Protein AF-A0A938RH36-F1 (afdb_monomer_lite)

Foldseek 3Di:
DPPPDPPADDDCAAAQEASDPPDWDKDKFFADQVAGDFWFNFFWFADPRHTGFAALPDFLQRRQFGWHDDPPDPDPDDAPRIRDTDDHPRDITMGIRFHKGKRFELEDKAAAQAFKKAFRDADDPSRGHSHIYRFWDKDKDWFDKDDDFDKGKDKDFPHRVQADFFWKKWFFAAFDQFTKIWIAHPVGDTWDIDTAQDWDDTGGMIMHIHHPDTDHGGIITIMGMDIRIHTNPQKGWRRIAGPSSMTMIGHND

Radius of gyration: 22.99 Å; chains: 1; bounding box: 72×32×59 Å

Sequence (253 aa):
MANQVITNSMPIGKAGDITRSGNVVVESFMQSSTLPLLKYGLPFAIDTGVITGIVDTHTGANVAGFLVRPYPQLAATNQDVDAATPPVYPAILNGLKSGYIAVSLQHGTSAKGGKVYVRTAATSSTRYQGGIEAAAAATVANGTITGTGTGTIACTINDAALVVPGEYRITLASTSQTSVVSVVDPLGNRLKDGVVGTEYVGLGITFTITAAGTMTAADYFKPVVTLTTSVIPGAYFTGVTAATGIVEVAYNV

pLDDT: mean 86.28, std 10.34, range [47.03, 96.5]

Structure (mmCIF, N/CA/C/O backbone):
data_AF-A0A938RH36-F1
#
_entry.id   AF-A0A938RH36-F1
#
loop_
_atom_site.group_PDB
_atom_site.id
_atom_site.type_symbol
_atom_site.label_atom_id
_atom_site.label_alt_id
_atom_site.label_comp_id
_atom_site.label_asym_id
_atom_site.label_entity_id
_atom_site.label_seq_id
_atom_site.pdbx_PDB_ins_code
_atom_site.Cartn_x
_atom_site.Cartn_y
_atom_site.Cartn_z
_atom_site.occupancy
_atom_site.B_iso_or_equiv
_atom_site.auth_seq_id
_atom_site.auth_comp_id
_atom_site.auth_asym_id
_atom_site.auth_atom_id
_atom_site.pdbx_PDB_model_num
ATOM 1 N N . MET A 1 1 ? 44.024 11.415 15.910 1.00 47.03 1 MET A N 1
ATOM 2 C CA . MET A 1 1 ? 43.383 11.591 14.589 1.00 47.03 1 MET A CA 1
ATOM 3 C C . MET A 1 1 ? 42.107 10.774 14.611 1.00 47.03 1 MET A C 1
ATOM 5 O O . MET A 1 1 ? 42.195 9.587 14.898 1.00 47.03 1 MET A O 1
ATOM 9 N N . ALA A 1 2 ? 40.938 11.395 14.443 1.00 52.03 2 ALA A N 1
ATOM 10 C CA . ALA A 1 2 ? 39.694 10.637 14.347 1.00 52.03 2 ALA A CA 1
ATOM 11 C C . ALA A 1 2 ? 39.782 9.762 13.092 1.00 52.03 2 ALA A C 1
ATOM 13 O O . ALA A 1 2 ? 39.967 10.282 11.994 1.00 52.03 2 ALA A O 1
ATOM 14 N N . ASN A 1 3 ? 39.742 8.443 13.270 1.00 56.66 3 ASN A N 1
ATOM 15 C CA . ASN A 1 3 ? 39.696 7.506 12.159 1.00 56.66 3 ASN A CA 1
ATOM 16 C C . ASN A 1 3 ? 38.387 7.765 11.405 1.00 56.66 3 ASN A C 1
ATOM 18 O O . ASN A 1 3 ? 37.312 7.489 11.940 1.00 56.66 3 ASN A O 1
ATOM 22 N N . GLN A 1 4 ? 38.459 8.360 10.214 1.00 63.09 4 GLN A N 1
ATOM 23 C CA . GLN A 1 4 ? 37.287 8.555 9.369 1.00 63.09 4 GLN A CA 1
ATOM 24 C C . GLN A 1 4 ? 36.904 7.186 8.800 1.00 63.09 4 GLN A C 1
ATOM 26 O O . GLN A 1 4 ? 37.337 6.791 7.722 1.00 63.09 4 GLN A O 1
ATOM 31 N N . VAL A 1 5 ? 36.133 6.423 9.572 1.00 66.69 5 VAL A N 1
ATOM 32 C CA . VAL A 1 5 ? 35.495 5.203 9.085 1.00 66.69 5 VAL A CA 1
ATOM 33 C C . VAL A 1 5 ? 34.516 5.639 8.002 1.00 66.69 5 VAL A C 1
ATOM 35 O O . VAL A 1 5 ? 33.602 6.418 8.269 1.00 66.69 5 VAL A O 1
ATOM 38 N N . ILE A 1 6 ? 34.722 5.175 6.770 1.00 64.19 6 ILE A N 1
ATOM 39 C CA . ILE A 1 6 ? 33.752 5.357 5.690 1.00 64.19 6 ILE A CA 1
ATOM 40 C C . ILE A 1 6 ? 32.540 4.495 6.052 1.00 64.19 6 ILE A C 1
ATOM 42 O O . ILE A 1 6 ? 32.505 3.298 5.787 1.00 64.19 6 ILE A O 1
ATOM 46 N N . THR A 1 7 ? 31.564 5.096 6.726 1.00 61.03 7 THR A N 1
ATOM 47 C CA . THR A 1 7 ? 30.319 4.437 7.146 1.00 61.03 7 THR A CA 1
ATOM 48 C C . THR A 1 7 ? 29.286 4.356 6.022 1.00 61.03 7 THR A C 1
ATOM 50 O O . THR A 1 7 ? 28.281 3.665 6.165 1.00 61.03 7 THR A O 1
ATOM 53 N N . ASN A 1 8 ? 29.524 5.037 4.897 1.00 60.09 8 ASN A N 1
ATOM 54 C CA . ASN A 1 8 ? 28.564 5.152 3.806 1.00 60.09 8 ASN A CA 1
ATOM 55 C C . ASN A 1 8 ? 28.981 4.262 2.633 1.00 60.09 8 ASN A C 1
ATOM 57 O O . ASN A 1 8 ? 30.030 4.463 2.023 1.00 60.09 8 ASN A O 1
ATOM 61 N N . SER A 1 9 ? 28.137 3.282 2.316 1.00 61.28 9 SER A N 1
ATOM 62 C CA . SER A 1 9 ? 28.281 2.467 1.106 1.00 61.28 9 SER A CA 1
ATOM 63 C C . SER A 1 9 ? 28.034 3.314 -0.145 1.00 61.28 9 SER A C 1
ATOM 65 O O . SER A 1 9 ? 27.280 4.290 -0.099 1.00 61.28 9 SER A O 1
ATOM 67 N N . MET A 1 10 ? 28.654 2.943 -1.269 1.00 68.75 10 MET A N 1
ATOM 68 C CA . MET A 1 10 ? 28.398 3.608 -2.549 1.00 68.75 10 MET A CA 1
ATOM 69 C C . MET A 1 10 ? 26.904 3.527 -2.916 1.00 68.75 10 MET A C 1
ATOM 71 O O . MET A 1 10 ? 26.291 2.478 -2.701 1.00 68.75 10 M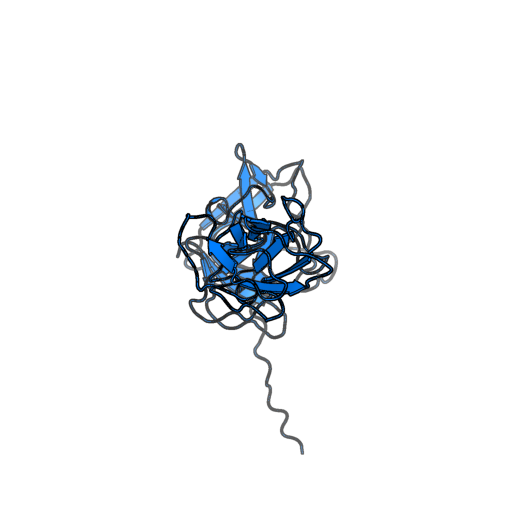ET A O 1
ATOM 75 N N . PRO A 1 11 ? 26.309 4.602 -3.471 1.00 66.00 11 PRO A N 1
ATOM 76 C CA . PRO A 1 11 ? 24.917 4.580 -3.901 1.00 66.00 11 PRO A CA 1
ATOM 77 C C . PRO A 1 11 ? 24.687 3.510 -4.968 1.00 66.00 11 PRO A C 1
ATOM 79 O O . PRO A 1 11 ? 25.479 3.369 -5.896 1.00 66.00 11 PRO A O 1
ATOM 82 N N . ILE A 1 12 ? 23.569 2.796 -4.857 1.00 74.75 12 ILE A N 1
ATOM 83 C CA . ILE A 1 12 ? 23.180 1.728 -5.790 1.00 74.75 12 ILE A CA 1
ATOM 84 C C . ILE A 1 12 ? 22.787 2.244 -7.188 1.00 74.75 12 ILE A C 1
ATOM 86 O O . ILE A 1 12 ? 22.656 1.463 -8.123 1.00 74.75 12 ILE A O 1
ATOM 90 N N . GLY A 1 13 ? 22.610 3.558 -7.329 1.00 81.12 13 GLY A N 1
ATOM 91 C CA . GLY A 1 13 ? 22.198 4.226 -8.559 1.00 81.12 13 GLY A CA 1
ATOM 92 C C . GLY A 1 13 ? 21.201 5.344 -8.274 1.00 81.12 13 GLY A C 1
ATOM 93 O O . GLY A 1 13 ? 21.100 5.828 -7.140 1.00 81.12 13 GLY A O 1
ATOM 94 N N . LYS A 1 14 ? 20.466 5.746 -9.308 1.00 85.94 14 LYS A N 1
ATOM 95 C CA . LYS A 1 14 ? 19.323 6.665 -9.232 1.00 85.94 14 LYS A CA 1
ATOM 96 C C . LYS A 1 14 ? 18.021 5.892 -9.415 1.00 85.94 14 LYS A C 1
ATOM 98 O O . LYS A 1 14 ? 18.020 4.791 -9.966 1.00 85.94 14 LYS A O 1
ATOM 103 N N . ALA A 1 15 ? 16.894 6.469 -9.000 1.00 88.50 15 ALA A N 1
ATOM 104 C CA . ALA A 1 15 ? 15.608 5.836 -9.270 1.00 88.50 15 ALA A CA 1
ATOM 105 C C . ALA A 1 15 ? 15.395 5.629 -10.784 1.00 88.50 15 ALA A C 1
ATOM 107 O O . ALA A 1 15 ? 15.622 6.540 -11.598 1.00 88.50 15 ALA A O 1
ATOM 108 N N . GLY A 1 16 ? 14.962 4.417 -11.137 1.00 88.25 16 GLY A N 1
ATOM 109 C CA . GLY A 1 16 ? 14.729 3.956 -12.505 1.00 88.25 16 GLY A CA 1
ATOM 110 C C . GLY A 1 16 ? 15.904 3.237 -13.166 1.00 88.25 16 GLY A C 1
ATOM 111 O O . GLY A 1 16 ? 15.737 2.767 -14.291 1.00 88.25 16 GLY A O 1
ATOM 112 N N . ASP A 1 17 ? 17.062 3.144 -12.509 1.00 89.31 17 ASP A N 1
ATOM 113 C CA . ASP A 1 17 ? 18.222 2.439 -13.057 1.00 89.31 17 ASP A CA 1
ATOM 114 C C . ASP A 1 17 ? 18.062 0.919 -12.903 1.00 89.31 17 ASP A C 1
ATOM 116 O O . ASP A 1 17 ? 17.686 0.418 -11.839 1.00 89.31 17 ASP A O 1
ATOM 120 N N . ILE A 1 18 ? 18.381 0.173 -13.963 1.00 91.12 18 ILE A N 1
ATOM 121 C CA . ILE A 1 18 ? 18.471 -1.291 -13.911 1.00 91.12 18 ILE A CA 1
ATOM 122 C C . ILE A 1 18 ? 19.790 -1.653 -13.233 1.00 91.12 18 ILE A C 1
ATOM 124 O O . ILE A 1 18 ? 20.864 -1.328 -13.738 1.00 91.12 18 ILE A O 1
ATOM 128 N N . THR A 1 19 ? 19.721 -2.352 -12.105 1.00 89.19 19 THR A N 1
ATOM 129 C CA . THR A 1 19 ? 20.904 -2.664 -11.288 1.00 89.19 19 THR A CA 1
ATOM 130 C C . THR A 1 19 ? 21.576 -3.977 -11.691 1.00 89.19 19 THR A C 1
ATOM 132 O O . THR A 1 19 ? 22.764 -4.170 -11.432 1.00 89.19 19 THR A O 1
ATOM 135 N N . ARG A 1 20 ? 20.845 -4.889 -12.354 1.00 88.25 20 ARG A N 1
ATOM 136 C CA . ARG A 1 20 ? 21.364 -6.175 -12.856 1.00 88.25 20 ARG A CA 1
ATOM 137 C C . ARG A 1 20 ? 20.850 -6.450 -14.267 1.00 88.25 20 ARG A C 1
ATOM 139 O O . ARG A 1 20 ? 19.737 -6.928 -14.451 1.00 88.25 20 ARG A O 1
ATOM 146 N N . SER A 1 21 ? 21.681 -6.170 -15.266 1.00 80.81 21 SER A N 1
ATOM 147 C CA . SER A 1 21 ? 21.320 -6.264 -16.689 1.00 80.81 21 SER A CA 1
ATOM 148 C C . SER A 1 21 ? 21.198 -7.691 -17.234 1.00 80.81 21 SER A C 1
ATOM 150 O O . SER A 1 21 ? 20.629 -7.880 -18.302 1.00 80.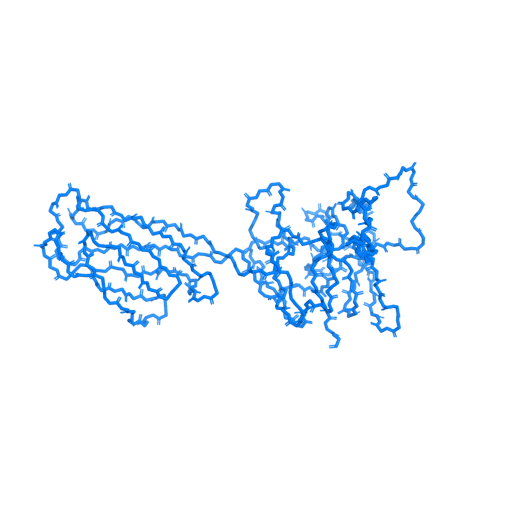81 21 SER A O 1
ATOM 152 N N . GLY A 1 22 ? 21.720 -8.698 -16.525 1.00 79.12 22 GLY A N 1
ATOM 153 C CA . GLY A 1 22 ? 21.761 -10.083 -17.012 1.00 79.12 22 GLY A CA 1
ATOM 154 C C . GLY A 1 22 ? 20.420 -10.826 -17.004 1.00 79.12 22 GLY A C 1
ATOM 155 O O . GLY A 1 22 ? 20.312 -11.854 -17.661 1.00 79.12 22 GLY A O 1
ATOM 156 N N . ASN A 1 23 ? 19.414 -10.337 -16.273 1.00 80.00 23 ASN A N 1
ATOM 157 C CA . ASN A 1 23 ? 18.093 -10.965 -16.196 1.00 80.00 23 ASN A CA 1
ATOM 158 C C . ASN A 1 23 ? 17.015 -9.879 -16.104 1.00 80.00 23 ASN A C 1
ATOM 160 O O . ASN A 1 23 ? 16.543 -9.544 -15.016 1.00 80.00 23 ASN A O 1
ATOM 164 N N . VAL A 1 24 ? 16.720 -9.249 -17.243 1.00 91.62 24 VAL A N 1
ATOM 165 C CA . VAL A 1 24 ? 15.781 -8.131 -17.319 1.00 91.62 24 VAL A CA 1
ATOM 166 C C . VAL A 1 24 ? 14.891 -8.243 -18.551 1.00 91.62 24 VAL A C 1
ATOM 168 O O . VAL A 1 24 ? 15.364 -8.530 -19.650 1.00 91.62 24 VAL A O 1
ATOM 171 N N . VAL A 1 25 ? 13.601 -7.983 -18.365 1.00 93.94 25 VAL A N 1
ATOM 172 C CA . VAL A 1 25 ? 12.622 -7.843 -19.446 1.00 93.94 25 VAL A CA 1
ATOM 173 C C . VAL A 1 25 ? 12.091 -6.419 -19.401 1.00 93.94 25 VAL A C 1
ATOM 175 O O . VAL A 1 25 ? 11.475 -6.013 -18.412 1.00 93.94 25 VAL A O 1
ATOM 178 N N . VAL A 1 26 ? 12.351 -5.659 -20.463 1.00 92.94 26 VAL A N 1
ATOM 179 C CA . VAL A 1 26 ? 11.894 -4.275 -20.624 1.00 92.94 26 VAL A CA 1
ATOM 180 C C . VAL A 1 26 ? 11.083 -4.175 -21.903 1.00 92.94 26 VAL A C 1
ATOM 182 O O . VAL A 1 26 ? 11.519 -4.636 -22.955 1.00 92.94 26 VAL A O 1
ATOM 185 N N . GLU A 1 27 ? 9.923 -3.543 -21.805 1.00 92.88 27 GLU A N 1
ATOM 186 C CA . GLU A 1 27 ? 9.013 -3.315 -22.922 1.00 92.88 27 GLU A CA 1
ATOM 187 C C . GLU A 1 27 ? 8.738 -1.817 -23.070 1.00 92.88 27 GLU A C 1
ATOM 189 O O . GLU A 1 27 ? 8.787 -1.060 -22.097 1.00 92.88 27 GLU A O 1
ATOM 194 N N . SER A 1 28 ? 8.463 -1.376 -24.294 1.00 91.69 28 SER A N 1
ATOM 195 C CA . SER A 1 28 ? 8.126 0.018 -24.579 1.00 91.69 28 SER A CA 1
ATOM 196 C C . SER A 1 28 ? 6.613 0.197 -24.625 1.00 91.69 28 SER A C 1
ATOM 198 O O . SER A 1 28 ? 5.911 -0.561 -25.292 1.00 91.69 28 SER A O 1
ATOM 200 N N . PHE A 1 29 ? 6.117 1.236 -23.961 1.00 91.31 29 PHE A N 1
ATOM 201 C CA . PHE A 1 29 ? 4.696 1.549 -23.887 1.00 91.31 29 PHE A CA 1
ATOM 202 C C . PHE A 1 29 ? 4.432 3.023 -24.162 1.00 91.31 29 PHE A C 1
ATOM 204 O O . PHE A 1 29 ? 5.251 3.891 -23.854 1.00 91.31 29 PHE A O 1
ATOM 211 N N . MET A 1 30 ? 3.245 3.312 -24.687 1.00 92.19 30 MET A N 1
ATOM 212 C CA . MET A 1 30 ? 2.748 4.678 -24.784 1.00 92.19 30 MET A CA 1
ATOM 213 C C . MET A 1 30 ? 2.233 5.147 -23.421 1.00 92.19 30 MET A C 1
ATOM 215 O O . MET A 1 30 ? 1.510 4.417 -22.739 1.00 92.19 30 MET A O 1
ATOM 219 N N . GLN A 1 31 ? 2.608 6.360 -23.017 1.00 91.12 31 GLN A N 1
ATOM 220 C CA . GLN A 1 31 ? 2.135 6.966 -21.773 1.00 91.12 31 GLN A CA 1
ATOM 221 C C . GLN A 1 31 ? 0.690 7.470 -21.905 1.00 91.12 31 GLN A C 1
ATOM 223 O O . GLN A 1 31 ? 0.299 7.978 -22.954 1.00 91.12 31 GLN A O 1
ATOM 228 N N . SER A 1 32 ? -0.091 7.382 -20.827 1.00 89.69 32 SER A N 1
ATOM 229 C CA . SER A 1 32 ? -1.407 8.019 -20.732 1.00 89.69 32 SER A CA 1
ATOM 230 C C . SER A 1 32 ? -1.316 9.549 -20.726 1.00 89.69 32 SER A C 1
ATOM 232 O O . SER A 1 32 ? -0.478 10.133 -20.037 1.00 89.69 32 SER A O 1
ATOM 234 N N . SER A 1 33 ? -2.230 10.205 -21.446 1.00 88.25 33 SER A N 1
ATOM 235 C CA . SER A 1 33 ? -2.402 11.663 -21.427 1.00 88.25 33 SER A CA 1
ATOM 236 C C . SER A 1 33 ? -3.098 12.179 -20.164 1.00 88.25 33 SER A C 1
ATOM 238 O O . SER A 1 33 ? -3.023 13.369 -19.874 1.00 88.25 33 SER A O 1
ATOM 240 N N . THR A 1 34 ? -3.796 11.308 -19.431 1.00 88.94 34 THR A N 1
ATOM 241 C CA . THR A 1 34 ? -4.627 11.689 -18.275 1.00 88.94 34 THR A CA 1
ATOM 242 C C . THR A 1 34 ? -3.919 11.434 -16.951 1.00 88.94 34 THR A C 1
ATOM 244 O O . THR A 1 34 ? -4.054 12.220 -16.019 1.00 88.94 34 THR A O 1
ATOM 247 N N . LEU A 1 35 ? -3.144 10.349 -16.870 1.00 89.69 35 LEU A N 1
ATOM 248 C CA . LEU A 1 35 ? -2.427 9.936 -15.661 1.00 89.69 35 LEU A CA 1
ATOM 249 C C . LEU A 1 35 ? -0.938 9.704 -15.969 1.00 89.69 35 LEU A C 1
ATOM 251 O O . LEU A 1 35 ? -0.475 8.558 -15.932 1.00 89.69 35 LEU A O 1
ATOM 255 N N . PRO A 1 36 ? -0.180 10.762 -16.320 1.00 88.62 36 PRO A N 1
ATOM 256 C CA . PRO A 1 36 ? 1.226 10.627 -16.670 1.00 88.62 36 PRO A CA 1
ATOM 257 C C . PRO A 1 36 ? 2.082 10.282 -15.445 1.00 88.62 36 PRO A C 1
ATOM 259 O O . PRO A 1 36 ? 1.921 10.829 -14.355 1.00 88.62 36 PRO A O 1
ATOM 262 N N . LEU A 1 37 ? 3.052 9.396 -15.647 1.00 87.94 37 LEU A N 1
ATOM 263 C CA . LEU A 1 37 ? 4.118 9.115 -14.684 1.00 87.94 37 LEU A CA 1
ATOM 264 C C . LEU A 1 37 ? 5.108 10.284 -14.628 1.00 87.94 37 LEU A C 1
ATOM 266 O O . LEU A 1 37 ? 5.749 10.613 -15.624 1.00 87.94 37 LEU A O 1
ATOM 270 N N . LEU A 1 38 ? 5.257 10.880 -13.446 1.00 86.44 38 LEU A N 1
ATOM 271 C CA . LEU A 1 38 ? 6.063 12.092 -13.254 1.00 86.44 38 LEU A CA 1
ATOM 272 C C . LEU A 1 38 ? 7.503 11.818 -12.799 1.00 86.44 38 LEU A C 1
ATOM 274 O O . LEU A 1 38 ? 8.306 12.746 -12.748 1.00 86.44 38 LEU A O 1
ATOM 278 N N . LYS A 1 39 ? 7.853 10.572 -12.456 1.00 87.50 39 LYS A N 1
ATOM 279 C CA . LYS A 1 39 ? 9.193 10.186 -11.982 1.00 87.50 39 LYS A CA 1
ATOM 280 C C . LYS A 1 39 ? 9.575 8.794 -12.480 1.00 87.50 39 LYS A C 1
ATOM 282 O O . LYS A 1 39 ? 8.713 7.928 -12.611 1.00 87.50 39 LYS A O 1
ATOM 287 N N . TYR A 1 40 ? 10.869 8.581 -12.708 1.00 89.62 40 TYR A N 1
ATOM 288 C CA . TYR A 1 40 ? 11.437 7.253 -12.963 1.00 89.62 40 TYR A CA 1
ATOM 289 C C . TYR A 1 40 ? 11.485 6.397 -11.690 1.00 89.62 40 TYR A C 1
ATOM 291 O O . TYR A 1 40 ? 11.483 6.925 -10.579 1.00 89.62 40 TYR A O 1
ATOM 299 N N . GLY A 1 41 ? 11.513 5.073 -11.851 1.00 90.00 41 GLY A N 1
ATOM 300 C CA . GLY A 1 41 ? 11.490 4.115 -10.741 1.00 90.00 41 GLY A CA 1
ATOM 301 C C . GLY A 1 41 ? 10.119 3.948 -10.082 1.00 90.00 41 GLY A C 1
ATOM 302 O O . GLY A 1 41 ? 10.013 3.218 -9.100 1.00 90.00 41 GLY A O 1
ATOM 303 N N . LEU A 1 42 ? 9.071 4.597 -10.605 1.00 92.38 42 LEU A N 1
ATOM 304 C CA . LEU A 1 42 ? 7.706 4.405 -10.120 1.00 92.38 42 LEU A CA 1
ATOM 305 C C . LEU A 1 42 ? 7.046 3.174 -10.742 1.00 92.38 42 LEU A C 1
ATOM 307 O O . LEU A 1 42 ? 7.243 2.917 -11.934 1.00 92.38 42 LEU A O 1
ATOM 311 N N . PRO A 1 43 ? 6.238 2.433 -9.966 1.00 94.62 43 PRO A N 1
ATOM 312 C CA . PRO A 1 43 ? 5.352 1.425 -10.505 1.00 94.62 43 PRO A CA 1
ATOM 313 C C . PRO A 1 43 ? 4.302 2.074 -11.411 1.00 94.62 43 PRO A C 1
ATOM 315 O O . PRO A 1 43 ? 3.829 3.185 -11.154 1.00 94.62 43 PRO A O 1
ATOM 318 N N . PHE A 1 44 ? 3.916 1.354 -12.455 1.00 94.75 44 PHE A N 1
ATOM 319 C CA . PHE A 1 44 ? 2.843 1.747 -13.361 1.00 94.75 44 PHE A CA 1
ATOM 320 C C . PHE A 1 44 ? 1.788 0.648 -13.458 1.00 94.75 44 PHE A C 1
ATOM 322 O O . PHE A 1 44 ? 2.088 -0.536 -13.276 1.00 94.75 44 PHE A O 1
ATOM 329 N N . ALA A 1 45 ? 0.561 1.043 -13.773 1.00 94.88 45 ALA A N 1
ATOM 330 C CA . ALA A 1 45 ? -0.489 0.139 -14.223 1.00 94.88 45 ALA A CA 1
ATOM 331 C C . ALA A 1 45 ? -0.597 0.192 -15.754 1.00 94.88 45 ALA A C 1
ATOM 333 O O . ALA A 1 45 ? -0.031 1.081 -16.398 1.00 94.88 45 ALA A O 1
ATOM 334 N N . ILE A 1 46 ? -1.273 -0.793 -16.344 1.00 93.56 46 ILE A N 1
ATOM 335 C CA . ILE A 1 46 ? -1.630 -0.775 -17.765 1.00 93.56 46 ILE A CA 1
ATOM 336 C C . ILE A 1 46 ? -3.145 -0.700 -17.853 1.00 93.56 46 ILE A C 1
ATOM 338 O O . ILE A 1 46 ? -3.827 -1.660 -17.500 1.00 93.56 46 ILE A O 1
ATOM 342 N N . ASP A 1 47 ? -3.642 0.405 -18.395 1.00 90.44 47 ASP A N 1
ATOM 343 C CA . ASP A 1 47 ? -5.062 0.615 -18.654 1.00 90.44 47 ASP A CA 1
ATOM 344 C C . ASP A 1 47 ? -5.262 0.801 -20.154 1.00 90.44 47 ASP A C 1
ATOM 346 O O . ASP A 1 47 ? -4.643 1.662 -20.773 1.00 90.44 47 ASP A O 1
ATOM 350 N N . THR A 1 48 ? -6.123 -0.011 -20.770 1.00 89.00 48 THR A N 1
ATOM 351 C CA . THR A 1 48 ? -6.438 0.081 -22.214 1.00 89.00 48 THR A CA 1
ATOM 352 C C . THR A 1 48 ? -5.186 0.097 -23.119 1.00 89.00 48 THR A C 1
ATOM 354 O O . THR A 1 48 ? -5.160 0.739 -24.164 1.00 89.00 48 THR A O 1
ATOM 357 N N . GLY A 1 49 ? -4.118 -0.601 -22.714 1.00 86.81 49 GLY A N 1
ATOM 358 C CA . GLY A 1 49 ? -2.871 -0.714 -23.482 1.00 86.81 49 GLY A CA 1
ATOM 359 C C . GLY A 1 49 ? -1.889 0.456 -23.342 1.00 86.81 49 GLY A C 1
ATOM 360 O O . GLY A 1 49 ? -0.838 0.424 -23.982 1.00 86.81 49 GLY A O 1
ATOM 361 N N . VAL A 1 50 ? -2.176 1.454 -22.500 1.00 91.81 50 VAL A N 1
ATOM 362 C CA . VAL A 1 50 ? -1.235 2.535 -22.156 1.00 91.81 50 VAL A CA 1
ATOM 363 C C . VAL A 1 50 ? -0.768 2.415 -20.711 1.00 91.81 50 VAL A C 1
ATOM 365 O O . VAL A 1 50 ? -1.491 1.901 -19.858 1.00 91.81 50 VAL A O 1
ATOM 368 N N . ILE A 1 51 ? 0.439 2.906 -20.420 1.00 93.56 51 ILE A N 1
ATOM 369 C CA . ILE A 1 51 ? 0.926 2.961 -19.037 1.00 93.56 51 ILE A CA 1
ATOM 370 C C . ILE A 1 51 ? 0.345 4.169 -18.306 1.00 93.56 51 ILE A C 1
ATOM 372 O O . ILE A 1 51 ? 0.334 5.294 -18.821 1.00 93.56 51 ILE A O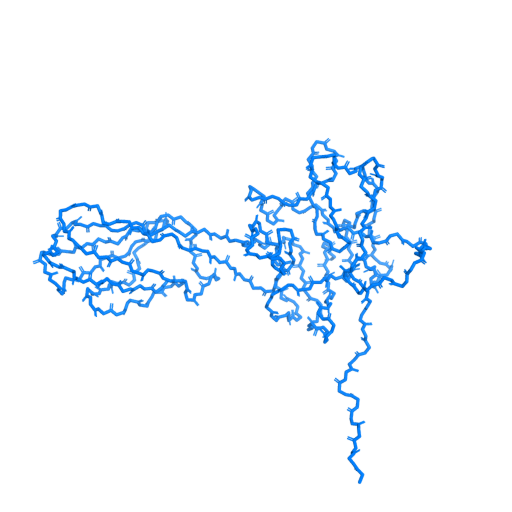 1
ATOM 376 N N . THR A 1 52 ? -0.107 3.928 -17.084 1.00 94.12 52 THR A N 1
ATOM 377 C CA . THR A 1 52 ? -0.750 4.907 -16.208 1.00 94.12 52 THR A CA 1
ATOM 378 C C . THR A 1 52 ? -0.060 4.955 -14.851 1.00 94.12 52 THR A C 1
ATOM 380 O O . THR A 1 52 ? 0.525 3.975 -14.374 1.00 94.12 52 THR A O 1
ATOM 383 N N . GLY A 1 53 ? -0.119 6.124 -14.212 1.00 92.12 53 GLY A N 1
ATOM 384 C CA . GLY A 1 53 ? 0.170 6.240 -12.787 1.00 92.12 53 GLY A CA 1
ATOM 385 C C . GLY A 1 53 ? -0.808 5.415 -11.945 1.00 92.12 53 GLY A C 1
ATOM 386 O O . GLY A 1 53 ? -1.954 5.191 -12.329 1.00 92.12 53 GLY A O 1
ATOM 387 N N . ILE A 1 54 ? -0.352 4.963 -10.779 1.00 93.38 54 ILE A N 1
ATOM 388 C CA . ILE A 1 54 ? -1.201 4.239 -9.830 1.00 93.38 54 ILE A CA 1
ATOM 389 C C . ILE A 1 54 ? -2.234 5.194 -9.226 1.00 93.38 54 ILE A C 1
ATOM 391 O O . ILE A 1 54 ? -1.872 6.293 -8.809 1.00 93.38 54 ILE A O 1
ATOM 395 N N . VAL A 1 55 ? -3.496 4.758 -9.157 1.00 90.81 55 VAL A N 1
ATOM 396 C CA . VAL A 1 55 ? -4.598 5.501 -8.531 1.00 90.81 55 VAL A CA 1
ATOM 397 C C . VAL A 1 55 ? -5.114 4.803 -7.260 1.00 90.81 55 VAL A C 1
ATOM 399 O O . VAL A 1 55 ? -4.577 3.784 -6.835 1.00 90.81 55 VAL A O 1
ATOM 402 N N . ASP A 1 56 ? -6.128 5.369 -6.613 1.00 88.38 56 ASP A N 1
ATOM 403 C CA . ASP A 1 56 ? -6.708 4.924 -5.335 1.00 88.38 56 ASP A CA 1
ATOM 404 C C . ASP A 1 56 ? -7.538 3.648 -5.451 1.00 88.38 56 ASP A C 1
ATOM 406 O O . ASP A 1 56 ? -7.574 2.841 -4.524 1.00 88.38 56 ASP A O 1
ATOM 410 N N . THR A 1 57 ? -8.144 3.436 -6.612 1.00 88.44 57 THR A N 1
ATOM 411 C CA . THR A 1 57 ? -8.854 2.200 -6.956 1.00 88.44 57 THR A CA 1
ATOM 412 C C . THR A 1 57 ? -7.916 1.040 -7.290 1.00 88.44 57 THR A C 1
ATOM 414 O O . THR A 1 57 ? -8.354 -0.110 -7.335 1.00 88.44 57 THR A O 1
ATOM 417 N N . HIS A 1 58 ? -6.627 1.309 -7.512 1.00 91.69 58 HIS A N 1
ATOM 418 C CA . HIS A 1 58 ? -5.651 0.266 -7.793 1.00 91.69 58 HIS A CA 1
ATOM 419 C C . HIS A 1 58 ? -5.217 -0.456 -6.519 1.00 91.69 58 HIS A C 1
ATOM 421 O O . HIS A 1 58 ? -5.108 0.109 -5.435 1.00 91.69 58 HIS A O 1
ATOM 427 N N . THR A 1 59 ? -4.892 -1.729 -6.687 1.00 90.94 59 THR A N 1
ATOM 428 C CA . THR A 1 59 ? -4.209 -2.565 -5.702 1.00 90.94 59 THR A CA 1
ATOM 429 C C . THR A 1 59 ? -2.810 -2.901 -6.213 1.00 90.94 59 THR A C 1
ATOM 431 O O . THR A 1 59 ? -2.482 -2.660 -7.376 1.00 90.94 59 THR A O 1
ATOM 434 N N . GLY A 1 60 ? -1.963 -3.503 -5.381 1.00 89.50 60 GLY A N 1
ATOM 435 C CA . GLY A 1 60 ? -0.631 -3.923 -5.811 1.00 89.50 60 GLY A CA 1
ATOM 436 C C . GLY A 1 60 ? -0.657 -4.952 -6.945 1.00 89.50 60 GLY A C 1
ATOM 437 O O . GLY A 1 60 ? 0.296 -5.016 -7.711 1.00 89.50 60 GLY A O 1
ATOM 438 N N . ALA A 1 61 ? -1.757 -5.693 -7.125 1.00 93.12 61 ALA A N 1
ATOM 439 C CA . ALA A 1 61 ? -1.940 -6.601 -8.258 1.00 93.12 61 ALA A CA 1
ATOM 440 C C . ALA A 1 61 ? -2.119 -5.873 -9.604 1.00 93.12 61 ALA A C 1
ATOM 442 O O . ALA A 1 61 ? -1.902 -6.471 -10.654 1.00 93.12 61 ALA A O 1
ATOM 443 N N . ASN A 1 62 ? -2.495 -4.590 -9.587 1.00 94.88 62 ASN A N 1
ATOM 444 C CA . ASN A 1 62 ? -2.588 -3.762 -10.791 1.00 94.88 62 ASN A CA 1
ATOM 445 C C . ASN A 1 62 ? -1.219 -3.245 -11.255 1.00 94.88 62 ASN A C 1
ATOM 447 O O . ASN A 1 62 ? -1.113 -2.723 -12.364 1.00 94.88 62 ASN A O 1
ATOM 451 N N . VAL A 1 63 ? -0.172 -3.364 -10.427 1.00 95.50 63 VAL A N 1
ATOM 452 C CA . VAL A 1 63 ? 1.183 -2.973 -10.820 1.00 95.50 63 VAL A CA 1
ATOM 453 C C . VAL A 1 63 ? 1.656 -3.912 -11.921 1.00 95.50 63 VAL A C 1
ATOM 455 O O . VAL A 1 63 ? 1.848 -5.106 -11.712 1.00 95.50 63 VAL A O 1
ATOM 458 N N . ALA A 1 64 ? 1.847 -3.356 -13.110 1.00 94.31 64 ALA A N 1
ATOM 459 C CA . ALA A 1 64 ? 2.276 -4.096 -14.282 1.00 94.31 64 ALA A CA 1
ATOM 460 C C . ALA A 1 64 ? 3.804 -4.102 -14.434 1.00 94.31 64 ALA A C 1
ATOM 462 O O . ALA A 1 64 ? 4.342 -4.982 -15.110 1.00 94.31 64 ALA A O 1
ATOM 463 N N . GLY A 1 65 ? 4.504 -3.146 -13.831 1.00 94.69 65 GLY A N 1
ATOM 464 C CA . GLY A 1 65 ? 5.951 -3.008 -13.928 1.00 94.69 65 GLY A CA 1
ATOM 465 C C . GLY A 1 65 ? 6.452 -1.711 -13.311 1.00 94.69 65 GLY A C 1
ATOM 466 O O . GLY A 1 65 ? 5.684 -0.978 -12.688 1.00 94.69 65 GLY A O 1
ATOM 467 N N . PHE A 1 66 ? 7.737 -1.424 -13.512 1.00 94.75 66 PHE A N 1
ATOM 468 C CA . PHE A 1 66 ? 8.389 -0.203 -13.031 1.00 94.75 66 PHE A CA 1
ATOM 469 C C . PHE A 1 66 ? 8.948 0.628 -14.179 1.00 94.75 66 PHE A C 1
ATOM 471 O O . PHE A 1 66 ? 9.506 0.088 -15.133 1.00 94.75 66 PHE A O 1
ATOM 478 N N . LEU A 1 67 ? 8.825 1.949 -14.089 1.00 93.81 67 LEU A N 1
ATOM 479 C CA . LEU A 1 67 ? 9.316 2.852 -15.118 1.00 93.81 67 LEU A CA 1
ATOM 480 C C . LEU A 1 67 ? 10.848 2.922 -15.102 1.00 93.81 67 LEU A C 1
ATOM 482 O O . LEU A 1 67 ? 11.454 3.331 -14.109 1.00 93.81 67 LEU A O 1
ATOM 486 N N . VAL A 1 68 ? 11.462 2.579 -16.230 1.00 91.62 68 VAL A N 1
ATOM 487 C CA . VAL A 1 68 ? 12.914 2.543 -16.413 1.00 91.62 68 VAL A CA 1
ATOM 488 C C . VAL A 1 68 ? 13.408 3.864 -16.974 1.00 91.62 68 VAL A C 1
ATOM 490 O O . VAL A 1 68 ? 12.793 4.466 -17.859 1.00 91.62 68 VAL A O 1
ATOM 493 N N . ARG A 1 69 ? 14.563 4.303 -16.483 1.00 87.56 69 ARG A N 1
ATOM 494 C CA . ARG A 1 69 ? 15.289 5.425 -17.062 1.00 87.56 69 ARG A CA 1
ATOM 495 C C . ARG A 1 69 ? 15.976 4.988 -18.365 1.00 87.56 69 ARG A C 1
ATOM 497 O O . ARG A 1 69 ? 16.727 4.014 -18.350 1.00 87.56 69 ARG A O 1
ATOM 504 N N . PRO A 1 70 ? 15.758 5.681 -19.495 1.00 78.12 70 PRO A N 1
ATOM 505 C CA . PRO A 1 70 ? 16.431 5.336 -20.741 1.00 78.12 70 PRO A CA 1
ATOM 506 C C . PRO A 1 70 ? 17.943 5.570 -20.628 1.00 78.12 70 PRO A C 1
ATOM 508 O O . PRO A 1 70 ? 18.385 6.577 -20.076 1.00 78.12 70 PRO A O 1
ATOM 511 N N . TYR A 1 71 ? 18.733 4.655 -21.190 1.00 66.50 71 TYR A N 1
ATOM 512 C CA . TYR A 1 71 ? 20.174 4.819 -21.362 1.00 66.50 71 TYR A CA 1
ATOM 513 C C . TYR A 1 71 ? 20.517 4.829 -22.860 1.00 66.50 71 TYR A C 1
ATOM 515 O O . TYR A 1 71 ? 20.020 3.959 -23.578 1.00 66.50 71 TYR A O 1
ATOM 523 N N . PRO A 1 72 ? 21.372 5.750 -23.348 1.00 62.84 72 PRO A N 1
ATOM 524 C CA . PRO A 1 72 ? 22.023 6.851 -22.627 1.00 62.84 72 PRO A CA 1
ATOM 525 C C . PRO A 1 72 ? 21.105 8.082 -22.459 1.00 62.84 72 PRO A C 1
ATOM 527 O O . PRO A 1 72 ? 20.483 8.532 -23.417 1.00 62.84 72 PRO A O 1
ATOM 530 N N . GLN A 1 73 ? 21.049 8.674 -21.257 1.00 61.66 73 GLN A N 1
ATOM 531 C CA . GLN A 1 73 ? 20.339 9.941 -21.022 1.00 61.66 73 GLN A CA 1
ATOM 532 C C . GLN A 1 73 ? 21.318 11.122 -21.131 1.00 61.66 73 GLN A C 1
ATOM 534 O O . GLN A 1 73 ? 22.115 11.363 -20.227 1.00 61.66 73 GLN A O 1
ATOM 539 N N . LEU A 1 74 ? 21.236 11.892 -22.218 1.00 52.56 74 LEU A N 1
ATOM 540 C CA . LEU A 1 74 ? 21.884 13.204 -22.328 1.00 52.56 74 LEU A CA 1
ATOM 541 C C . LEU A 1 74 ? 21.017 14.234 -21.587 1.00 52.56 74 LEU A C 1
ATOM 543 O O . LEU A 1 74 ? 20.157 14.878 -22.181 1.00 52.56 74 LEU A O 1
ATOM 547 N N . ALA A 1 75 ? 21.168 14.349 -20.268 1.00 55.97 75 ALA A N 1
ATOM 548 C CA . ALA A 1 75 ? 20.500 15.418 -19.527 1.00 55.97 75 ALA A CA 1
ATOM 549 C C . ALA A 1 75 ? 21.263 16.743 -19.720 1.00 55.97 75 ALA A C 1
ATOM 551 O O . ALA A 1 75 ? 22.476 16.785 -19.537 1.00 55.97 75 ALA A O 1
ATOM 552 N N . ALA A 1 76 ? 20.559 17.832 -20.056 1.00 50.81 76 ALA A N 1
ATOM 553 C CA . ALA A 1 76 ? 21.153 19.168 -20.227 1.00 50.81 76 ALA A CA 1
ATOM 554 C C . ALA A 1 76 ? 21.663 19.792 -18.908 1.00 50.81 76 ALA A C 1
ATOM 556 O O . ALA A 1 76 ? 22.423 20.756 -18.919 1.00 50.81 76 ALA A O 1
ATOM 557 N N . THR A 1 77 ? 21.255 19.233 -17.768 1.00 52.44 77 THR A N 1
ATOM 558 C CA . THR A 1 77 ? 21.634 19.644 -16.411 1.00 52.44 77 THR A CA 1
ATOM 559 C C . THR A 1 77 ? 21.849 18.417 -15.535 1.00 52.44 77 THR A C 1
ATOM 561 O O . THR A 1 77 ? 21.191 17.391 -15.724 1.00 52.44 77 THR A O 1
ATOM 564 N N . ASN A 1 78 ? 22.750 18.528 -14.553 1.00 56.31 78 ASN A N 1
ATOM 565 C CA . ASN A 1 78 ? 22.933 17.520 -13.509 1.00 56.31 78 ASN A CA 1
ATOM 566 C C . ASN A 1 78 ? 21.594 17.283 -12.796 1.00 56.31 78 ASN A C 1
ATOM 568 O O . ASN A 1 78 ? 21.095 18.163 -12.105 1.00 56.31 78 ASN A O 1
ATOM 572 N N . GLN A 1 79 ? 20.995 16.112 -13.004 1.00 60.31 79 GLN A N 1
ATOM 573 C CA . GLN A 1 79 ? 19.729 15.742 -12.371 1.00 60.31 79 GLN A CA 1
ATOM 574 C C . GLN A 1 79 ? 20.000 15.099 -11.009 1.00 60.31 79 GLN A C 1
ATOM 576 O O . GLN A 1 79 ? 20.805 14.160 -10.932 1.00 60.31 79 GLN A O 1
ATOM 581 N N . ASP A 1 80 ? 19.301 15.549 -9.966 1.00 61.06 80 ASP A N 1
ATOM 582 C CA . ASP A 1 80 ? 19.344 14.923 -8.640 1.00 61.06 80 ASP A CA 1
ATOM 583 C C . ASP A 1 80 ? 18.834 13.471 -8.679 1.00 61.06 80 ASP A C 1
ATOM 585 O O . ASP A 1 80 ? 18.192 13.028 -9.639 1.00 61.06 80 ASP A O 1
ATOM 589 N N . VAL A 1 81 ? 19.138 12.719 -7.618 1.00 58.34 81 VAL A N 1
ATOM 590 C CA . VAL A 1 81 ? 18.979 11.255 -7.510 1.00 58.34 81 VAL A CA 1
ATOM 591 C C . VAL A 1 81 ? 17.527 10.780 -7.744 1.00 58.34 81 VAL A C 1
ATOM 593 O O . VAL A 1 81 ? 17.348 9.671 -8.239 1.00 58.34 81 VAL A O 1
ATOM 596 N N . ASP A 1 82 ? 16.529 11.659 -7.546 1.00 60.38 82 ASP A N 1
ATOM 597 C CA . ASP A 1 82 ? 15.078 11.399 -7.695 1.00 60.38 82 ASP A CA 1
ATOM 598 C C . ASP A 1 82 ? 14.286 12.530 -8.398 1.00 60.38 82 ASP A C 1
ATOM 600 O O . ASP A 1 82 ? 13.050 12.615 -8.312 1.00 60.38 82 ASP A O 1
ATOM 604 N N . ALA A 1 83 ? 14.988 13.444 -9.075 1.00 66.00 83 ALA A N 1
ATOM 605 C CA . ALA A 1 83 ? 14.374 14.636 -9.673 1.00 66.00 83 ALA A CA 1
ATOM 606 C C . ALA A 1 83 ? 14.046 14.494 -11.163 1.00 66.00 83 ALA A C 1
ATOM 608 O O . ALA A 1 83 ? 13.285 15.297 -11.695 1.00 66.00 83 ALA A O 1
ATOM 609 N N . ALA A 1 84 ? 14.595 13.482 -11.838 1.00 69.31 84 ALA A N 1
ATOM 610 C CA . ALA A 1 84 ? 14.394 13.338 -13.271 1.00 69.31 84 ALA A CA 1
ATOM 611 C C . ALA A 1 84 ? 12.929 13.018 -13.591 1.00 69.31 84 ALA A C 1
ATOM 613 O O . ALA A 1 84 ? 12.390 11.992 -13.162 1.00 69.31 84 ALA A O 1
ATOM 614 N N . THR A 1 85 ? 12.317 13.893 -14.379 1.00 79.38 85 THR A N 1
ATOM 615 C CA . THR A 1 85 ? 10.964 13.727 -14.891 1.00 79.38 85 THR A CA 1
ATOM 616 C C . THR A 1 85 ? 11.011 13.040 -16.262 1.00 79.38 85 THR A C 1
ATOM 618 O O . THR A 1 85 ? 11.819 13.410 -17.122 1.00 79.38 85 THR A O 1
ATOM 621 N N . PRO A 1 86 ? 10.194 12.001 -16.488 1.00 81.50 86 PRO A N 1
ATOM 622 C CA . PRO A 1 86 ? 9.977 11.453 -17.819 1.00 81.50 86 PRO A CA 1
ATOM 623 C C . PRO A 1 86 ? 9.359 12.503 -18.754 1.00 81.50 86 PRO A C 1
ATOM 625 O O . PRO A 1 86 ? 8.640 13.387 -18.276 1.00 81.50 86 PRO A O 1
ATOM 628 N N . PRO A 1 87 ? 9.598 12.419 -20.077 1.00 81.56 87 PRO A N 1
ATOM 629 C CA . PRO A 1 87 ? 8.822 13.182 -21.046 1.00 81.56 87 PRO A CA 1
ATOM 630 C C . PRO A 1 87 ? 7.326 12.952 -20.819 1.00 81.56 87 PRO A C 1
ATOM 632 O O . PRO A 1 87 ? 6.900 11.819 -20.593 1.00 81.56 87 PRO A O 1
ATOM 635 N N . VAL A 1 88 ? 6.550 14.034 -20.859 1.00 77.12 88 VAL A N 1
ATOM 636 C CA . VAL A 1 88 ? 5.089 13.980 -20.741 1.00 77.12 88 VAL A CA 1
ATOM 637 C C . VAL A 1 88 ? 4.491 13.708 -22.121 1.00 77.12 88 VAL A C 1
ATOM 639 O O . VAL A 1 88 ? 5.089 14.073 -23.133 1.00 77.12 88 VAL A O 1
ATOM 642 N N . TYR A 1 89 ? 3.322 13.064 -22.144 1.00 76.75 89 TYR A N 1
ATOM 643 C CA . TYR A 1 89 ? 2.544 12.754 -23.341 1.00 76.75 89 TYR A CA 1
ATOM 644 C C . TYR A 1 89 ? 2.633 13.829 -24.454 1.00 76.75 89 TYR A C 1
ATOM 646 O O . TYR A 1 89 ? 2.431 15.013 -24.164 1.00 76.75 89 TYR A O 1
ATOM 654 N N . PRO A 1 90 ? 2.818 13.427 -25.732 1.00 77.00 90 PRO A N 1
ATOM 655 C CA . PRO A 1 90 ? 2.991 12.055 -26.216 1.00 77.00 90 PRO A CA 1
ATOM 656 C C . PRO A 1 90 ? 4.428 11.559 -26.010 1.00 77.00 90 PRO A C 1
ATOM 658 O O . PRO A 1 90 ? 5.381 12.129 -26.535 1.00 77.00 90 PRO A O 1
ATOM 661 N N . ALA A 1 91 ? 4.580 10.460 -25.270 1.00 84.44 91 ALA A N 1
ATOM 662 C CA . ALA A 1 91 ? 5.876 9.859 -24.992 1.00 84.44 91 ALA A CA 1
ATOM 663 C C . ALA A 1 91 ? 5.781 8.332 -25.006 1.00 84.44 91 ALA A C 1
ATOM 665 O O . ALA A 1 91 ? 4.833 7.747 -24.473 1.00 84.44 91 ALA A O 1
ATOM 666 N N . ILE A 1 92 ? 6.786 7.699 -25.611 1.00 88.19 92 ILE A N 1
ATOM 667 C CA . ILE A 1 92 ? 7.033 6.266 -25.474 1.00 88.19 92 ILE A CA 1
ATOM 668 C C . ILE A 1 92 ? 8.057 6.108 -24.359 1.00 88.19 92 ILE A C 1
ATOM 670 O O . ILE A 1 92 ? 9.138 6.697 -24.413 1.00 88.19 92 ILE A O 1
ATOM 674 N N . LEU A 1 93 ? 7.701 5.334 -23.343 1.00 90.69 93 LEU A N 1
ATOM 675 C CA . LEU A 1 93 ? 8.540 5.084 -22.183 1.00 90.69 93 LEU A CA 1
ATOM 676 C C . LEU A 1 93 ? 8.829 3.590 -22.050 1.00 90.69 93 LEU A C 1
ATOM 678 O O . LEU A 1 93 ? 8.077 2.750 -22.538 1.00 90.69 93 LEU A O 1
ATOM 682 N N . ASN A 1 94 ? 9.918 3.264 -21.360 1.00 92.25 94 ASN A N 1
ATOM 683 C CA . ASN A 1 94 ? 10.343 1.887 -21.143 1.00 92.25 94 ASN A CA 1
ATOM 684 C C . ASN A 1 94 ? 9.907 1.411 -19.755 1.00 92.25 94 ASN A C 1
ATOM 686 O O . ASN A 1 94 ? 10.227 2.044 -18.749 1.00 92.25 94 ASN A O 1
ATOM 690 N N . GLY A 1 95 ? 9.190 0.295 -19.698 1.00 92.56 95 GLY A N 1
ATOM 691 C CA . GLY A 1 95 ? 8.724 -0.336 -18.471 1.00 92.56 95 GLY A CA 1
ATOM 692 C C . GLY A 1 95 ? 9.399 -1.684 -18.239 1.00 92.56 95 GLY A C 1
ATOM 693 O O . GLY A 1 95 ? 9.381 -2.551 -19.109 1.00 92.56 95 GLY A O 1
ATOM 694 N N . LEU A 1 96 ? 9.970 -1.878 -17.053 1.00 94.19 96 LEU A N 1
ATOM 695 C CA . LEU A 1 96 ? 10.501 -3.160 -16.603 1.00 94.19 96 LEU A CA 1
ATOM 696 C C . LEU A 1 96 ? 9.353 -4.082 -16.190 1.00 94.19 96 LEU A C 1
ATOM 698 O O . LEU A 1 96 ? 8.549 -3.730 -15.324 1.00 94.19 96 LEU A O 1
ATOM 702 N N . LYS A 1 97 ? 9.306 -5.269 -16.794 1.00 94.56 97 LYS A N 1
ATOM 703 C CA . LYS A 1 97 ? 8.323 -6.334 -16.542 1.00 94.56 97 LYS A CA 1
ATOM 704 C C . LYS A 1 97 ? 8.859 -7.432 -15.624 1.00 94.56 97 LYS A C 1
ATOM 706 O O . LYS A 1 97 ? 8.078 -8.052 -14.905 1.00 94.56 97 LYS A O 1
ATOM 711 N N . SER A 1 98 ? 10.173 -7.645 -15.641 1.00 93.88 98 SER A N 1
ATOM 712 C CA . SER A 1 98 ? 10.897 -8.536 -14.732 1.00 93.88 98 SER A CA 1
ATOM 713 C C . SER A 1 98 ? 12.351 -8.076 -14.602 1.00 93.88 98 SER A C 1
ATOM 715 O O . SER A 1 98 ? 12.925 -7.592 -15.581 1.00 93.88 98 SER A O 1
ATOM 717 N N . GLY A 1 99 ? 12.935 -8.183 -13.408 1.00 94.19 99 GLY A N 1
ATOM 718 C CA . GLY A 1 99 ? 14.342 -7.868 -13.152 1.00 94.19 99 GLY A CA 1
ATOM 719 C C . GLY A 1 99 ? 14.585 -7.125 -11.838 1.00 94.19 99 GLY A C 1
ATOM 720 O O . GLY A 1 99 ? 13.777 -7.178 -10.910 1.00 94.19 99 GLY A O 1
ATOM 721 N N . TYR A 1 100 ? 15.719 -6.424 -11.770 1.00 93.56 100 TYR A N 1
ATOM 722 C CA . TYR A 1 100 ? 16.156 -5.660 -10.599 1.00 93.56 100 TYR A CA 1
ATOM 723 C C . TYR A 1 100 ? 16.276 -4.178 -10.942 1.00 93.56 100 TYR A C 1
ATOM 725 O O . TYR A 1 100 ? 16.926 -3.816 -11.929 1.00 93.56 100 TYR A O 1
ATOM 733 N N . ILE A 1 101 ? 15.655 -3.328 -10.127 1.00 93.00 101 ILE A N 1
ATOM 734 C CA . ILE A 1 101 ? 15.580 -1.887 -10.365 1.00 93.00 101 ILE A CA 1
ATOM 735 C C . ILE A 1 101 ? 15.816 -1.092 -9.083 1.00 93.00 101 ILE A C 1
ATOM 737 O O . ILE A 1 101 ? 15.367 -1.473 -8.000 1.00 93.00 101 ILE A O 1
ATOM 741 N N . ALA A 1 102 ? 16.511 0.034 -9.213 1.00 92.06 102 ALA A N 1
ATOM 742 C CA . ALA A 1 102 ? 16.660 1.018 -8.153 1.00 92.06 102 ALA A CA 1
ATOM 743 C C . ALA A 1 102 ? 15.400 1.894 -8.051 1.00 92.06 102 ALA A C 1
ATOM 745 O O . ALA A 1 102 ? 14.961 2.495 -9.035 1.00 92.06 102 ALA A O 1
ATOM 746 N N . VAL A 1 103 ? 14.830 1.998 -6.851 1.00 92.62 103 VAL A N 1
ATOM 747 C CA . VAL A 1 103 ? 13.640 2.811 -6.559 1.00 92.62 103 VAL A CA 1
ATOM 748 C C . VAL A 1 103 ? 13.870 3.693 -5.338 1.00 92.62 103 VAL A C 1
ATOM 750 O O . VAL A 1 103 ? 14.637 3.346 -4.439 1.00 92.62 103 VAL A O 1
ATOM 753 N N . SER A 1 104 ? 13.182 4.831 -5.297 1.00 91.44 104 SER A N 1
ATOM 754 C CA . SER A 1 104 ? 13.177 5.716 -4.132 1.00 91.44 104 SER A CA 1
ATOM 755 C C . SER A 1 104 ? 12.193 5.198 -3.085 1.00 91.44 104 SER A C 1
ATOM 757 O O . SER A 1 104 ? 11.007 5.012 -3.378 1.00 91.44 104 SER A O 1
ATOM 759 N N . LEU A 1 105 ? 12.681 4.945 -1.870 1.00 91.88 105 LEU A N 1
ATOM 760 C CA . LEU A 1 105 ? 11.856 4.523 -0.746 1.00 91.88 105 LEU A CA 1
ATOM 761 C C . LEU A 1 105 ? 11.314 5.747 -0.009 1.00 91.88 105 LEU A C 1
ATOM 763 O O . LEU A 1 105 ? 12.069 6.509 0.591 1.00 91.88 105 LEU A O 1
ATOM 767 N N . GLN A 1 106 ? 9.995 5.906 0.008 1.00 90.12 106 GLN A N 1
ATOM 768 C CA . GLN A 1 106 ? 9.359 7.071 0.634 1.00 90.12 106 GLN A CA 1
ATOM 769 C C . GLN A 1 106 ? 9.129 6.903 2.129 1.00 90.12 106 GLN A C 1
ATOM 771 O O . GLN A 1 106 ? 9.045 7.888 2.862 1.00 90.12 106 GLN A O 1
ATOM 776 N N . HIS A 1 107 ? 8.969 5.660 2.584 1.00 90.25 107 HIS A N 1
ATOM 777 C CA . HIS A 1 107 ? 8.656 5.376 3.975 1.00 90.25 107 HIS A CA 1
ATOM 778 C C . HIS A 1 107 ? 9.007 3.941 4.380 1.00 90.25 107 HIS A C 1
ATOM 780 O O . HIS A 1 107 ? 8.892 2.999 3.591 1.00 90.25 107 HIS A O 1
ATOM 786 N N . GLY A 1 108 ? 9.344 3.784 5.660 1.00 88.62 108 GLY A N 1
ATOM 787 C CA . GLY A 1 108 ? 9.714 2.515 6.277 1.00 88.62 108 GLY A CA 1
ATOM 788 C C . GLY A 1 108 ? 11.196 2.182 6.114 1.00 88.62 108 GLY A C 1
ATOM 789 O O . GLY A 1 108 ? 11.961 2.908 5.481 1.00 88.62 108 GLY A O 1
ATOM 790 N N . THR A 1 109 ? 11.598 1.060 6.701 1.00 90.25 109 THR A N 1
ATOM 791 C CA . THR A 1 109 ? 12.957 0.526 6.595 1.00 90.25 109 THR A CA 1
ATOM 792 C C . THR A 1 109 ? 12.898 -0.751 5.778 1.00 90.25 109 THR A C 1
ATOM 794 O O . THR A 1 109 ? 12.243 -1.712 6.177 1.00 90.25 109 THR A O 1
ATOM 797 N N . SER A 1 110 ? 13.555 -0.760 4.619 1.00 91.44 110 SER A N 1
ATOM 798 C CA . SER A 1 110 ? 13.634 -1.973 3.811 1.00 91.44 110 SER A CA 1
ATOM 799 C C . SER A 1 110 ? 14.540 -3.008 4.480 1.00 91.44 110 SER A C 1
ATOM 801 O O . SER A 1 110 ? 15.533 -2.680 5.133 1.00 91.44 110 SER A O 1
ATOM 803 N N . ALA A 1 111 ? 14.177 -4.275 4.316 1.00 91.56 111 ALA A N 1
ATOM 804 C CA . ALA A 1 111 ? 14.957 -5.420 4.749 1.00 91.56 111 ALA A CA 1
ATOM 805 C C . ALA A 1 111 ? 15.024 -6.425 3.601 1.00 91.56 111 ALA A C 1
ATOM 807 O O . ALA A 1 111 ? 14.091 -6.528 2.804 1.00 91.56 111 ALA A O 1
ATOM 808 N N . LYS A 1 112 ? 16.108 -7.199 3.528 1.00 91.62 112 LYS A N 1
ATOM 809 C CA . LYS A 1 112 ? 16.265 -8.232 2.501 1.00 91.62 112 LYS A CA 1
ATOM 810 C C . LYS A 1 112 ? 15.124 -9.256 2.581 1.00 91.62 112 LYS A C 1
ATOM 812 O O . LYS A 1 112 ? 14.869 -9.813 3.644 1.00 91.62 112 LYS A O 1
ATOM 817 N N . GLY A 1 113 ? 14.458 -9.504 1.455 1.00 92.44 113 GLY A N 1
ATOM 818 C CA . GLY A 1 113 ? 13.268 -10.357 1.360 1.00 92.44 113 GLY A CA 1
ATOM 819 C C . GLY A 1 113 ? 11.977 -9.699 1.867 1.00 92.44 113 GLY A C 1
ATOM 820 O O . GLY A 1 113 ? 10.927 -10.337 1.863 1.00 92.44 113 GLY A O 1
ATOM 821 N N . GLY A 1 114 ? 12.034 -8.438 2.304 1.00 93.25 114 GLY A N 1
ATOM 822 C CA . GLY A 1 114 ? 10.873 -7.685 2.763 1.00 93.25 114 GLY A CA 1
ATOM 823 C C . GLY A 1 114 ? 9.884 -7.404 1.632 1.00 93.25 114 GLY A C 1
ATOM 824 O O . GLY A 1 114 ? 10.276 -7.220 0.478 1.00 93.25 114 GLY A O 1
ATOM 825 N N . LYS A 1 115 ? 8.596 -7.349 1.987 1.00 94.62 115 LYS A N 1
ATOM 826 C CA . LYS A 1 115 ? 7.506 -7.009 1.063 1.00 94.62 115 LYS A CA 1
ATOM 827 C C . LYS A 1 115 ? 7.656 -5.571 0.570 1.00 94.62 115 LYS A C 1
ATOM 829 O O . LYS A 1 115 ? 7.921 -4.677 1.372 1.00 94.62 115 LYS A O 1
ATOM 834 N N . VAL A 1 116 ? 7.413 -5.357 -0.719 1.00 96.50 116 VAL A N 1
ATOM 835 C CA . VAL A 1 116 ? 7.352 -4.023 -1.327 1.00 96.50 116 VAL A CA 1
ATOM 836 C C . VAL A 1 116 ? 5.896 -3.594 -1.416 1.00 96.50 116 VAL A C 1
ATOM 838 O O . VAL A 1 116 ? 5.049 -4.344 -1.907 1.00 96.50 116 VAL A O 1
ATOM 841 N N . TYR A 1 117 ? 5.603 -2.387 -0.949 1.00 95.69 117 TYR A N 1
ATOM 842 C CA . TYR A 1 117 ? 4.267 -1.817 -1.001 1.00 95.69 117 TYR A CA 1
ATOM 843 C C . TYR A 1 117 ? 4.225 -0.651 -1.980 1.00 95.69 117 TYR A C 1
ATOM 845 O O . TYR A 1 117 ? 5.148 0.161 -2.022 1.00 95.69 117 TYR A O 1
ATOM 853 N N . VAL A 1 118 ? 3.125 -0.544 -2.721 1.00 95.19 118 VAL A N 1
ATOM 854 C CA . VAL A 1 118 ? 2.767 0.663 -3.462 1.00 95.19 118 VAL A CA 1
ATOM 855 C C . VAL A 1 118 ? 1.750 1.469 -2.667 1.00 95.19 118 VAL A C 1
ATOM 857 O O . VAL A 1 118 ? 0.807 0.914 -2.100 1.00 95.19 118 VAL A O 1
ATOM 860 N N . ARG A 1 119 ? 1.927 2.787 -2.624 1.00 93.81 119 ARG A N 1
ATOM 861 C CA . ARG A 1 119 ? 0.962 3.719 -2.045 1.00 93.81 119 ARG A CA 1
ATOM 862 C C . ARG A 1 119 ? -0.172 3.989 -3.029 1.00 93.81 119 ARG A C 1
ATOM 864 O O . ARG A 1 119 ? 0.062 4.506 -4.118 1.00 93.81 119 ARG A O 1
ATOM 871 N N . THR A 1 120 ? -1.397 3.687 -2.622 1.00 92.00 120 THR A N 1
ATOM 872 C CA . THR A 1 120 ? -2.606 3.873 -3.438 1.00 92.00 120 THR A CA 1
ATOM 873 C C . THR A 1 120 ? -3.288 5.207 -3.151 1.00 92.00 120 THR A C 1
ATOM 875 O O . THR A 1 120 ? -3.977 5.724 -4.014 1.00 92.00 120 THR A O 1
ATOM 878 N N . ALA A 1 121 ? -3.024 5.841 -2.005 1.00 86.50 121 ALA A N 1
ATOM 879 C CA . ALA A 1 121 ? -3.550 7.165 -1.670 1.00 86.50 121 ALA A CA 1
ATOM 880 C C . ALA A 1 121 ? -2.425 8.134 -1.278 1.00 86.50 121 ALA A C 1
ATOM 882 O O . ALA A 1 121 ? -1.623 7.833 -0.385 1.00 86.50 121 ALA A O 1
ATOM 883 N N . ALA A 1 122 ? -2.368 9.303 -1.926 1.00 76.25 122 ALA A N 1
ATOM 884 C CA . ALA A 1 122 ? -1.415 10.353 -1.569 1.00 76.25 122 ALA A CA 1
ATOM 885 C C . ALA A 1 122 ? -1.657 10.847 -0.136 1.00 76.25 122 ALA A C 1
ATOM 887 O O . ALA A 1 122 ? -2.796 11.033 0.288 1.00 76.25 122 ALA A O 1
ATOM 888 N N . THR A 1 123 ? -0.580 11.079 0.613 1.00 70.25 123 THR A N 1
ATOM 889 C CA . THR A 1 123 ? -0.661 11.585 1.996 1.00 70.25 123 THR A CA 1
ATOM 890 C C . THR A 1 123 ? 0.128 12.881 2.175 1.00 70.25 123 THR A C 1
ATOM 892 O O . THR A 1 123 ? -0.225 13.695 3.023 1.00 70.25 123 THR A O 1
ATOM 895 N N . SER A 1 124 ? 1.172 13.110 1.370 1.00 78.88 124 SER A N 1
ATOM 896 C CA . SER A 1 124 ? 1.963 14.348 1.378 1.00 78.88 124 SER A CA 1
ATOM 897 C C . SER A 1 124 ? 2.753 14.523 0.071 1.00 78.88 124 SER A C 1
ATOM 899 O O . SER A 1 124 ? 2.714 13.669 -0.813 1.00 78.88 124 SER A O 1
ATOM 901 N N . SER A 1 125 ? 3.526 15.610 -0.041 1.00 75.88 125 SER A N 1
ATOM 902 C CA . SER A 1 125 ? 4.476 15.831 -1.146 1.00 75.88 125 SER A CA 1
ATOM 903 C C . SER A 1 125 ? 5.662 14.855 -1.152 1.00 75.88 125 SER A C 1
ATOM 905 O O . SER A 1 125 ? 6.290 14.660 -2.190 1.00 75.88 125 SER A O 1
ATOM 907 N N . THR A 1 126 ? 5.968 14.231 -0.012 1.00 79.81 126 THR A N 1
ATOM 908 C CA . THR A 1 126 ? 7.045 13.238 0.143 1.00 79.81 126 THR A CA 1
ATOM 909 C C . THR A 1 126 ? 6.530 11.799 0.104 1.00 79.81 126 THR A C 1
ATOM 911 O O . THR A 1 126 ? 7.277 10.901 -0.274 1.00 79.81 126 THR A O 1
ATOM 914 N N . ARG A 1 127 ? 5.250 11.591 0.450 1.00 85.38 127 ARG A N 1
ATOM 915 C CA . ARG A 1 127 ? 4.517 10.319 0.373 1.00 85.38 127 ARG A CA 1
ATOM 916 C C . ARG A 1 127 ? 3.420 10.423 -0.676 1.00 85.38 127 ARG A C 1
ATOM 918 O O . ARG A 1 127 ? 2.237 10.615 -0.362 1.00 85.38 127 ARG A O 1
ATOM 925 N N . TYR A 1 128 ? 3.851 10.352 -1.925 1.00 88.38 128 TYR A N 1
ATOM 926 C CA . TYR A 1 128 ? 2.997 10.527 -3.088 1.00 88.38 128 TYR A CA 1
ATOM 927 C C . TYR A 1 128 ? 2.401 9.197 -3.561 1.00 88.38 128 TYR A C 1
ATOM 929 O O . TYR A 1 128 ? 2.887 8.107 -3.258 1.00 88.38 128 TYR A O 1
ATOM 937 N N . GLN A 1 129 ? 1.303 9.296 -4.301 1.00 90.81 129 GLN A N 1
ATOM 938 C CA . GLN A 1 129 ? 0.611 8.149 -4.878 1.00 90.81 129 GLN A CA 1
ATOM 939 C C . GLN A 1 129 ? 1.474 7.451 -5.937 1.00 90.81 129 GLN A C 1
ATOM 941 O O . GLN A 1 129 ? 2.217 8.103 -6.668 1.00 90.81 129 GLN A O 1
ATOM 946 N N . GLY A 1 130 ? 1.425 6.121 -5.979 1.00 90.44 130 GLY A N 1
ATOM 947 C CA . GLY A 1 130 ? 2.380 5.305 -6.731 1.00 90.44 130 GLY A CA 1
ATOM 948 C C . GLY A 1 130 ? 3.754 5.209 -6.067 1.00 90.44 130 GLY A C 1
ATOM 949 O O . GLY A 1 130 ? 4.659 4.601 -6.618 1.00 90.44 130 GLY A O 1
ATOM 950 N N . GLY A 1 131 ? 3.937 5.787 -4.882 1.00 91.81 131 GLY A N 1
ATOM 951 C CA . GLY A 1 131 ? 5.178 5.688 -4.134 1.00 91.81 131 GLY A CA 1
ATOM 952 C C . GLY A 1 131 ? 5.489 4.297 -3.603 1.00 91.81 131 GLY A C 1
ATOM 953 O O . GLY A 1 131 ? 4.571 3.541 -3.287 1.00 91.81 131 GLY A O 1
ATOM 954 N N . ILE A 1 132 ? 6.779 3.980 -3.464 1.00 94.12 132 ILE A N 1
ATOM 955 C CA . ILE A 1 132 ? 7.233 2.719 -2.871 1.00 94.12 132 ILE A CA 1
ATOM 956 C C . ILE A 1 132 ? 7.479 2.879 -1.373 1.00 94.12 132 ILE A C 1
ATOM 958 O O . ILE A 1 132 ? 8.150 3.814 -0.928 1.00 94.12 132 ILE A O 1
ATOM 962 N N . GLU A 1 133 ? 6.951 1.934 -0.597 1.00 94.62 133 GLU A N 1
ATOM 963 C CA . GLU A 1 133 ? 7.086 1.869 0.855 1.00 94.62 133 GLU A CA 1
ATOM 964 C C . GLU A 1 133 ? 7.477 0.464 1.326 1.00 94.62 133 GLU A C 1
ATOM 966 O O . GLU A 1 133 ? 7.185 -0.545 0.681 1.00 94.62 133 GLU A O 1
ATOM 971 N N . ALA A 1 134 ? 8.133 0.403 2.484 1.00 94.12 134 ALA A N 1
ATOM 972 C CA . ALA A 1 134 ? 8.567 -0.838 3.123 1.00 94.12 134 ALA A CA 1
ATOM 973 C C . ALA A 1 134 ? 7.664 -1.266 4.289 1.00 94.12 134 ALA A C 1
ATOM 975 O O . ALA A 1 134 ? 7.993 -2.197 5.020 1.00 94.12 134 ALA A O 1
ATOM 976 N N . ALA A 1 135 ? 6.528 -0.592 4.475 1.00 91.19 135 ALA A N 1
ATOM 977 C CA . ALA A 1 135 ? 5.586 -0.875 5.546 1.00 91.19 135 ALA A CA 1
ATOM 978 C C . ALA A 1 135 ? 4.135 -0.761 5.063 1.00 91.19 135 ALA A C 1
ATOM 980 O O . ALA A 1 135 ? 3.810 0.051 4.193 1.00 91.19 135 ALA A O 1
ATOM 981 N N . ALA A 1 136 ? 3.259 -1.557 5.677 1.00 92.25 136 ALA A N 1
ATOM 982 C CA . ALA A 1 136 ? 1.823 -1.371 5.554 1.00 92.25 136 ALA A CA 1
ATOM 983 C C . ALA A 1 136 ? 1.419 -0.030 6.189 1.00 92.25 136 ALA A C 1
ATOM 985 O O . ALA A 1 136 ? 2.000 0.398 7.188 1.00 92.25 136 ALA A O 1
ATOM 986 N N . ALA A 1 137 ? 0.424 0.637 5.615 1.00 91.19 137 ALA A N 1
ATOM 987 C CA . ALA A 1 137 ? -0.114 1.875 6.151 1.00 91.19 137 ALA A CA 1
ATOM 988 C C . ALA A 1 137 ? -1.623 1.933 5.927 1.00 91.19 137 ALA A C 1
ATOM 990 O O . ALA A 1 137 ? -2.120 1.602 4.849 1.00 91.19 137 ALA A O 1
ATOM 991 N N . ALA A 1 138 ? -2.341 2.429 6.926 1.00 91.19 138 ALA A N 1
ATOM 992 C CA . ALA A 1 138 ? -3.787 2.561 6.907 1.00 91.19 138 ALA A CA 1
ATOM 993 C C . ALA A 1 138 ? -4.202 3.893 7.530 1.00 91.19 138 ALA A C 1
ATOM 995 O O . ALA A 1 138 ? -3.463 4.478 8.325 1.00 91.19 138 ALA A O 1
ATOM 996 N N . THR A 1 139 ? -5.391 4.355 7.178 1.00 91.31 139 THR A N 1
ATOM 997 C CA . THR A 1 139 ? -6.073 5.464 7.840 1.00 91.31 139 THR A CA 1
ATOM 998 C C . THR A 1 139 ? -7.356 4.953 8.474 1.00 91.31 139 THR A C 1
ATOM 1000 O O . THR A 1 139 ? -7.941 3.967 8.024 1.00 91.31 139 THR A O 1
ATOM 1003 N N . VAL A 1 140 ? -7.791 5.624 9.538 1.00 91.69 140 VAL A N 1
ATOM 1004 C CA . VAL A 1 140 ? -9.075 5.359 10.181 1.00 91.69 140 VAL A CA 1
ATOM 1005 C C . VAL A 1 140 ? -9.907 6.632 10.180 1.00 91.69 140 VAL A C 1
ATOM 1007 O O . VAL A 1 140 ? -9.453 7.688 10.619 1.00 91.69 140 VAL A O 1
ATOM 1010 N N . ALA A 1 141 ? -11.125 6.535 9.662 1.00 91.44 141 ALA A N 1
ATOM 1011 C CA . ALA A 1 141 ? -12.150 7.544 9.853 1.00 91.44 141 ALA A CA 1
ATOM 1012 C C . ALA A 1 141 ? -12.912 7.193 11.131 1.00 91.44 141 ALA A C 1
ATOM 1014 O O . ALA A 1 141 ? -13.545 6.139 11.212 1.00 91.44 141 ALA A O 1
ATOM 1015 N N . ASN A 1 142 ? -12.829 8.058 12.143 1.00 87.06 142 ASN A N 1
ATOM 1016 C CA . ASN A 1 142 ? -13.571 7.860 13.384 1.00 87.06 142 ASN A CA 1
ATOM 1017 C C . ASN A 1 142 ? -15.074 7.859 13.093 1.00 87.06 142 ASN A C 1
ATOM 1019 O O . ASN A 1 142 ? -15.587 8.762 12.433 1.00 87.06 142 ASN A O 1
ATOM 1023 N N . GLY A 1 143 ? -15.770 6.837 13.586 1.00 79.56 143 GLY A N 1
ATOM 1024 C CA . GLY A 1 143 ? -17.218 6.748 13.450 1.00 79.56 143 GLY A CA 1
ATOM 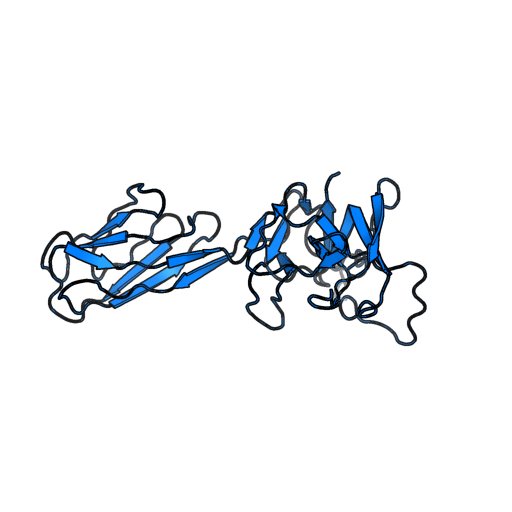1025 C C . GLY A 1 143 ? -17.927 7.713 14.394 1.00 79.56 143 GLY A C 1
ATOM 1026 O O . GLY A 1 143 ? -17.452 7.984 15.497 1.00 79.56 143 GLY A O 1
ATOM 1027 N N . THR A 1 144 ? -19.103 8.187 13.997 1.00 82.81 144 THR A N 1
ATOM 1028 C CA . THR A 1 144 ? -20.039 8.832 14.922 1.00 82.81 144 THR A CA 1
ATOM 1029 C C . THR A 1 144 ? -20.793 7.775 15.720 1.00 82.81 144 THR A C 1
ATOM 1031 O O . THR A 1 144 ? -20.991 6.649 15.251 1.00 82.81 144 THR A O 1
ATOM 1034 N N . ILE A 1 145 ? -21.239 8.139 16.923 1.00 86.50 145 ILE A N 1
ATOM 1035 C CA . ILE A 1 145 ? -22.190 7.306 17.652 1.00 86.50 145 ILE A CA 1
ATOM 1036 C C . ILE A 1 145 ? -23.482 7.201 16.837 1.00 86.50 145 ILE A C 1
ATOM 1038 O O . ILE A 1 145 ? -23.963 8.188 16.279 1.00 86.50 145 ILE A O 1
ATOM 1042 N N . THR A 1 146 ? -24.026 5.996 16.731 1.00 89.06 146 THR A N 1
ATOM 1043 C CA . THR A 1 146 ? -25.384 5.769 16.246 1.00 89.06 146 THR A CA 1
ATOM 1044 C C . THR A 1 146 ? -26.219 5.285 17.416 1.00 89.06 146 THR A C 1
ATOM 1046 O O . THR A 1 146 ? -25.921 4.238 17.992 1.00 89.06 146 THR A O 1
ATOM 1049 N N . GLY A 1 147 ? -27.235 6.066 17.767 1.00 87.31 147 GLY A N 1
ATOM 1050 C CA . GLY A 1 147 ? -28.051 5.856 18.954 1.00 87.31 147 GLY A CA 1
ATOM 1051 C C . GLY A 1 147 ? -28.334 7.172 19.672 1.00 87.31 147 GLY A C 1
ATOM 1052 O O . GLY A 1 147 ? -28.270 8.239 19.058 1.00 87.31 147 GLY A O 1
ATOM 1053 N N . THR A 1 148 ? -28.684 7.095 20.953 1.00 85.94 148 THR A N 1
ATOM 1054 C CA . THR A 1 148 ? -29.120 8.259 21.749 1.00 85.94 148 THR A CA 1
ATOM 1055 C C . THR A 1 148 ? -28.063 8.775 22.717 1.00 85.94 148 THR A C 1
ATOM 1057 O O . THR A 1 148 ? -28.238 9.856 23.279 1.00 85.94 148 THR A O 1
ATOM 1060 N N . GLY A 1 149 ? -26.986 8.021 22.947 1.00 81.75 149 GLY A N 1
ATOM 1061 C CA . GLY A 1 149 ? -25.883 8.470 23.788 1.00 81.75 149 GLY A CA 1
ATOM 1062 C C . GLY A 1 149 ? -25.092 9.633 23.186 1.00 81.75 149 GLY A C 1
ATOM 1063 O O . GLY A 1 149 ? -25.210 9.974 22.011 1.00 81.75 149 GLY A O 1
ATOM 1064 N N . THR A 1 150 ? -24.236 10.232 24.011 1.00 80.19 150 THR A N 1
ATOM 1065 C CA . THR A 1 150 ? -23.444 11.423 23.653 1.00 80.19 150 THR A CA 1
ATOM 1066 C C . THR A 1 150 ? -21.933 11.171 23.629 1.00 80.19 150 THR A C 1
ATOM 1068 O O . THR A 1 150 ? -21.145 12.113 23.650 1.00 80.19 150 THR A O 1
ATOM 1071 N N . GLY A 1 151 ? -21.501 9.906 23.611 1.00 77.88 151 GLY A N 1
ATOM 1072 C CA . GLY A 1 151 ? -20.082 9.542 23.633 1.00 77.88 151 GLY A CA 1
ATOM 1073 C C . GLY A 1 151 ? -19.336 9.880 22.340 1.00 77.88 151 GLY A C 1
ATOM 1074 O O . GLY A 1 151 ? -19.910 9.885 21.250 1.00 77.88 151 GLY A O 1
ATOM 1075 N N . THR A 1 152 ? -18.028 10.100 22.458 1.00 82.88 152 THR A N 1
ATOM 1076 C CA . THR A 1 152 ? -17.112 10.234 21.318 1.00 82.88 152 THR A CA 1
ATOM 1077 C C . THR A 1 152 ? -16.097 9.100 21.317 1.00 82.88 152 THR A C 1
ATOM 1079 O O . THR A 1 152 ? -15.731 8.573 22.370 1.00 82.88 152 THR A O 1
ATOM 1082 N N . ILE A 1 153 ? -15.637 8.715 20.126 1.00 83.94 153 ILE A N 1
ATOM 1083 C CA . ILE A 1 153 ? -14.574 7.727 19.958 1.00 83.94 153 ILE A CA 1
ATOM 1084 C C . ILE A 1 153 ? -13.387 8.357 19.237 1.00 83.94 153 ILE A C 1
ATOM 1086 O O . ILE A 1 153 ? -13.542 9.009 18.202 1.00 83.94 153 ILE A O 1
ATOM 1090 N N . ALA A 1 154 ? -12.198 8.135 19.783 1.00 87.31 154 ALA A N 1
ATOM 1091 C CA . ALA A 1 154 ? -10.942 8.388 19.097 1.00 87.31 154 ALA A CA 1
ATOM 1092 C C . A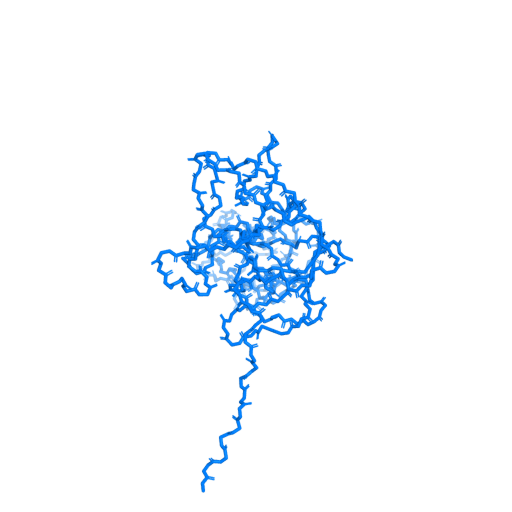LA A 1 154 ? -10.289 7.036 18.815 1.00 87.31 154 ALA A C 1
ATOM 1094 O O . ALA A 1 154 ? -9.756 6.403 19.726 1.00 87.31 154 ALA A O 1
ATOM 1095 N N . CYS A 1 155 ? -10.387 6.577 17.569 1.00 88.00 155 CYS A N 1
ATOM 1096 C CA . CYS A 1 155 ? -9.724 5.377 17.089 1.00 88.00 155 CYS A CA 1
ATOM 1097 C C . CYS A 1 155 ? -8.417 5.757 16.393 1.00 88.00 155 CYS A C 1
ATOM 1099 O O . CYS A 1 155 ? -8.329 6.748 15.668 1.00 88.00 155 CYS A O 1
ATOM 1101 N N . THR A 1 156 ? -7.401 4.936 16.596 1.00 91.00 156 THR A N 1
ATOM 1102 C CA . THR A 1 156 ? -6.088 5.029 15.969 1.00 91.00 156 THR A CA 1
ATOM 1103 C C . THR A 1 156 ? -5.654 3.640 15.503 1.00 91.00 156 THR A C 1
ATOM 1105 O O . THR A 1 156 ? -6.124 2.616 15.998 1.00 91.00 156 THR A O 1
ATOM 1108 N N . ILE A 1 157 ? -4.781 3.601 14.499 1.00 91.56 157 ILE A N 1
ATOM 1109 C CA . ILE A 1 157 ? -4.159 2.363 14.019 1.00 91.56 157 ILE A CA 1
ATOM 1110 C C . ILE A 1 157 ? -2.837 2.191 14.767 1.00 91.56 157 ILE A C 1
ATOM 1112 O O . ILE A 1 157 ? -1.983 3.074 14.686 1.00 91.56 157 ILE A O 1
ATOM 1116 N N . ASN A 1 158 ? -2.657 1.075 15.475 1.00 89.94 158 ASN A N 1
ATOM 1117 C CA . ASN A 1 158 ? -1.390 0.739 16.140 1.00 89.94 158 ASN A CA 1
ATOM 1118 C C . ASN A 1 158 ? -0.505 -0.179 15.282 1.00 89.94 158 ASN A C 1
ATOM 1120 O O . ASN A 1 158 ? 0.716 -0.081 15.361 1.00 89.94 158 ASN A O 1
ATOM 1124 N N . ASP A 1 159 ? -1.102 -1.030 14.442 1.00 89.00 159 ASP A N 1
ATOM 1125 C CA . ASP A 1 159 ? -0.377 -1.862 13.479 1.00 89.00 159 ASP A CA 1
ATOM 1126 C C . ASP A 1 159 ? -1.205 -2.093 12.206 1.00 89.00 159 ASP A C 1
ATOM 1128 O O . ASP A 1 159 ? -2.165 -2.866 12.175 1.00 89.00 159 ASP A O 1
ATOM 1132 N N . ALA A 1 160 ? -0.801 -1.429 11.121 1.00 89.56 160 ALA A N 1
ATOM 1133 C CA . ALA A 1 160 ? -1.474 -1.523 9.831 1.00 89.56 160 ALA A CA 1
ATOM 1134 C C . ALA A 1 160 ? -1.293 -2.883 9.131 1.00 89.56 160 ALA A C 1
ATOM 1136 O O . ALA A 1 160 ? -1.999 -3.149 8.162 1.00 89.56 160 ALA A O 1
ATOM 1137 N N . ALA A 1 161 ? -0.368 -3.742 9.574 1.00 86.44 161 ALA A N 1
ATOM 1138 C CA . ALA A 1 161 ? -0.210 -5.086 9.015 1.00 86.44 161 ALA A CA 1
ATOM 1139 C C . ALA A 1 161 ? -1.244 -6.080 9.568 1.00 86.44 161 ALA A C 1
ATOM 1141 O O . ALA A 1 161 ? -1.512 -7.098 8.932 1.00 86.44 161 ALA A O 1
ATOM 1142 N N . LEU A 1 162 ? -1.809 -5.790 10.744 1.00 88.44 162 LEU A N 1
ATOM 1143 C CA . LEU A 1 162 ? -2.794 -6.638 11.421 1.00 88.44 162 LEU A CA 1
ATOM 1144 C C . LEU A 1 162 ? -4.234 -6.155 11.227 1.00 88.44 162 LEU A C 1
ATOM 1146 O O . LEU A 1 162 ? -5.170 -6.872 11.579 1.00 88.44 162 LEU A O 1
ATOM 1150 N N . VAL A 1 163 ? -4.419 -4.943 10.700 1.00 91.31 163 VAL A N 1
ATOM 1151 C CA . VAL A 1 163 ? -5.744 -4.357 10.527 1.00 91.31 163 VAL A CA 1
ATOM 1152 C C . VAL A 1 163 ? -6.458 -4.922 9.302 1.00 91.31 163 VAL A C 1
ATOM 1154 O O . VAL A 1 163 ? -5.860 -5.178 8.256 1.00 91.31 163 VAL A O 1
ATOM 1157 N N . VAL A 1 164 ? -7.770 -5.075 9.427 1.00 91.75 164 VAL A N 1
ATOM 1158 C CA . VAL A 1 164 ? -8.657 -5.503 8.351 1.00 91.75 164 VAL A CA 1
ATOM 1159 C C . VAL A 1 164 ? -9.356 -4.259 7.793 1.00 91.75 164 VAL A C 1
ATOM 1161 O O . VAL A 1 164 ? -9.961 -3.519 8.566 1.00 91.75 164 VAL A O 1
ATOM 1164 N N . PRO A 1 165 ? -9.291 -3.976 6.480 1.00 91.19 165 PRO A N 1
ATOM 1165 C CA . PRO A 1 165 ? -10.013 -2.842 5.907 1.00 91.19 165 PRO A CA 1
ATOM 1166 C C . PRO A 1 165 ? -11.533 -3.035 5.998 1.00 91.19 165 PRO A C 1
ATOM 1168 O O . PRO A 1 165 ? -12.037 -4.140 5.799 1.00 91.19 165 PRO A O 1
ATOM 1171 N N . GLY A 1 166 ? -12.263 -1.947 6.245 1.00 92.38 166 GLY A N 1
ATOM 1172 C CA . GLY A 1 166 ? -13.727 -1.918 6.306 1.00 92.38 166 GLY A CA 1
ATOM 1173 C C . GLY A 1 166 ? -14.287 -1.292 7.586 1.00 92.38 166 GLY A C 1
ATOM 1174 O O . GLY A 1 166 ? -13.571 -0.644 8.352 1.00 92.38 166 GLY A O 1
ATOM 1175 N N . GLU A 1 167 ? -15.595 -1.463 7.802 1.00 93.44 167 GLU A N 1
ATOM 1176 C CA . GLU A 1 167 ? -16.289 -0.956 8.991 1.00 93.44 167 GLU A CA 1
ATOM 1177 C C . GLU A 1 167 ? -16.091 -1.893 10.185 1.00 93.44 167 GLU A C 1
ATOM 1179 O O . GLU A 1 167 ? -16.577 -3.025 10.185 1.00 93.44 167 GLU A O 1
ATOM 1184 N N . TYR A 1 168 ? -15.446 -1.402 11.236 1.00 93.69 168 TYR A N 1
ATOM 1185 C CA . TYR A 1 168 ? -15.481 -2.063 12.536 1.00 93.69 168 TYR A CA 1
ATOM 1186 C C . TYR A 1 168 ? -16.782 -1.705 13.247 1.00 93.69 168 TYR A C 1
ATOM 1188 O O . TYR A 1 168 ? -17.269 -0.580 13.138 1.00 93.69 168 TYR A O 1
ATOM 1196 N N . ARG A 1 169 ? -17.341 -2.637 14.018 1.00 92.88 169 ARG A N 1
ATOM 1197 C CA . ARG A 1 169 ? -18.519 -2.375 14.853 1.00 92.88 169 ARG A CA 1
ATOM 1198 C C . ARG A 1 169 ? -18.142 -2.464 16.321 1.00 92.88 169 ARG A C 1
ATOM 1200 O O . ARG A 1 169 ? -17.739 -3.521 16.797 1.00 92.88 169 ARG A O 1
ATOM 1207 N N . ILE A 1 170 ? -18.320 -1.360 17.037 1.00 92.69 170 ILE A N 1
ATOM 1208 C CA . ILE A 1 170 ? -18.099 -1.280 18.482 1.00 92.69 170 ILE A CA 1
ATOM 1209 C C . ILE A 1 170 ? -19.444 -0.989 19.133 1.00 92.69 170 ILE A C 1
ATOM 1211 O O . ILE A 1 170 ? -20.020 0.061 18.869 1.00 92.69 170 ILE A O 1
ATOM 1215 N N . THR A 1 171 ? -19.962 -1.903 19.950 1.00 93.31 171 THR A N 1
ATOM 1216 C CA . THR A 1 171 ? -21.318 -1.808 20.521 1.00 93.31 171 THR A CA 1
ATOM 1217 C C . THR A 1 171 ? -21.277 -1.808 22.040 1.00 93.31 171 THR A C 1
ATOM 1219 O O . THR A 1 171 ? -20.544 -2.593 22.643 1.00 93.31 171 THR A O 1
ATOM 1222 N N . LEU A 1 172 ? -22.080 -0.945 22.660 1.00 91.44 172 LEU A N 1
ATOM 1223 C CA . LEU A 1 172 ? -22.217 -0.864 24.108 1.00 91.44 172 LEU A CA 1
ATOM 1224 C C . LEU A 1 172 ? -23.168 -1.925 24.660 1.00 91.44 172 LEU A C 1
A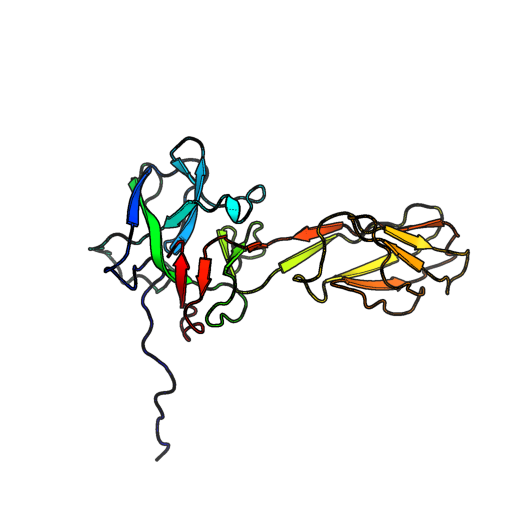TOM 1226 O O . LEU A 1 172 ? -24.300 -2.066 24.197 1.00 91.44 172 LEU A O 1
ATOM 1230 N N . ALA A 1 173 ? -22.720 -2.631 25.697 1.00 92.31 173 ALA A N 1
ATOM 1231 C CA . ALA A 1 173 ? -23.492 -3.691 26.335 1.00 92.31 173 ALA A CA 1
ATOM 1232 C C . ALA A 1 173 ? -24.586 -3.172 27.284 1.00 92.31 173 ALA A C 1
ATOM 1234 O O . ALA A 1 173 ? -25.641 -3.794 27.396 1.00 92.31 173 ALA A O 1
ATOM 1235 N N . SER A 1 174 ? -24.355 -2.059 27.983 1.00 90.44 174 SER A N 1
ATOM 1236 C CA . SER A 1 174 ? -25.294 -1.526 28.973 1.00 90.44 174 SER A CA 1
ATOM 1237 C C . SER A 1 174 ? -25.289 0.002 29.029 1.00 90.44 174 SER A C 1
ATOM 1239 O O . SER A 1 174 ? -24.360 0.668 28.574 1.00 90.44 174 SER A O 1
ATOM 1241 N N . THR A 1 175 ? -26.350 0.570 29.604 1.00 90.12 175 THR A N 1
ATOM 1242 C CA . THR A 1 175 ? -26.457 2.012 29.849 1.00 90.12 175 THR A CA 1
ATOM 1243 C C . THR A 1 175 ? -25.581 2.384 31.047 1.00 90.12 175 THR A C 1
ATOM 1245 O O . THR A 1 175 ? -26.041 2.381 32.188 1.00 90.12 175 THR A O 1
ATOM 1248 N N . SER A 1 176 ? -24.292 2.626 30.809 1.00 85.50 176 SER A N 1
ATOM 1249 C CA . SER A 1 176 ? -23.315 2.969 31.848 1.00 85.50 176 SER A CA 1
ATOM 1250 C C . SER A 1 176 ? -22.116 3.721 31.270 1.00 85.50 176 SER A C 1
ATOM 1252 O O . SER A 1 176 ? -21.628 3.392 30.189 1.00 85.50 176 SER A O 1
ATOM 1254 N N . GLN A 1 177 ? -21.571 4.673 32.034 1.00 84.62 177 GLN A N 1
ATOM 1255 C CA . GLN A 1 177 ? -20.319 5.370 31.699 1.00 84.62 177 GLN A CA 1
ATOM 1256 C C . GLN A 1 177 ? -19.087 4.448 31.722 1.00 84.62 177 GLN A C 1
ATOM 1258 O O . GLN A 1 177 ? -18.038 4.821 31.212 1.00 84.62 177 GLN A O 1
ATOM 1263 N N . THR A 1 178 ? -19.219 3.245 32.283 1.00 88.12 178 THR A N 1
ATOM 1264 C CA . THR A 1 178 ? -18.182 2.202 32.334 1.00 88.12 178 THR A CA 1
ATOM 1265 C C . THR A 1 178 ? -18.644 0.911 31.654 1.00 88.12 178 THR A C 1
ATOM 1267 O O . THR A 1 178 ? -18.208 -0.182 32.014 1.00 88.12 178 THR A O 1
ATOM 1270 N N . SER A 1 179 ? -19.570 1.007 30.690 1.00 87.06 179 SER A N 1
ATOM 1271 C CA . SER A 1 179 ? -20.064 -0.166 29.964 1.00 87.06 179 SER A CA 1
ATOM 1272 C C . SER A 1 179 ? -18.915 -0.936 29.314 1.00 87.06 179 SER A C 1
ATOM 1274 O O . SER A 1 179 ? -17.983 -0.358 28.751 1.00 87.06 179 SER A O 1
ATOM 1276 N N . VAL A 1 180 ? -19.036 -2.261 29.319 1.00 91.69 180 VAL A N 1
ATOM 1277 C CA . VAL A 1 180 ? -18.260 -3.116 28.421 1.00 91.69 180 VAL A CA 1
ATOM 1278 C C . VAL A 1 180 ? -18.669 -2.800 26.981 1.00 91.69 180 VAL A C 1
ATOM 1280 O O . VAL A 1 180 ? -19.841 -2.501 26.711 1.00 91.69 180 VAL A O 1
ATOM 1283 N N . VAL A 1 181 ? -17.705 -2.853 26.067 1.00 92.12 181 VAL A N 1
ATOM 1284 C CA . VAL A 1 181 ? -17.932 -2.704 24.630 1.00 92.12 181 VAL A CA 1
ATOM 1285 C C . VAL A 1 181 ? -17.477 -3.947 23.888 1.00 92.12 181 VAL A C 1
ATOM 1287 O O . VAL A 1 181 ? -16.348 -4.403 24.057 1.00 92.12 181 VAL A O 1
ATOM 1290 N N . SER A 1 182 ? -18.352 -4.494 23.051 1.00 93.94 182 SER A N 1
ATOM 1291 C CA . SER A 1 182 ? -17.987 -5.578 22.143 1.00 93.94 182 SER A CA 1
ATOM 1292 C C . SER A 1 182 ? -17.414 -4.997 20.861 1.00 93.94 182 SER A C 1
ATOM 1294 O O . SER A 1 182 ? -18.009 -4.075 20.297 1.00 93.94 182 SER A O 1
ATOM 1296 N N . VAL A 1 183 ? -16.310 -5.562 20.381 1.00 94.31 183 VAL A N 1
ATOM 1297 C CA . VAL A 1 183 ? -15.639 -5.125 19.152 1.00 94.31 183 VAL A CA 1
ATOM 1298 C C . VAL A 1 183 ? -15.709 -6.245 18.120 1.00 94.31 183 VAL A C 1
ATOM 1300 O O . VAL A 1 183 ? -15.315 -7.379 18.392 1.00 94.31 183 VAL A O 1
ATOM 1303 N N . VAL A 1 184 ? -16.218 -5.928 16.934 1.00 94.12 184 VAL A N 1
ATOM 1304 C CA . VAL A 1 184 ? -16.333 -6.853 15.803 1.00 94.12 184 VAL A CA 1
ATOM 1305 C C . VAL A 1 184 ? -15.604 -6.257 14.607 1.00 94.12 184 VAL A C 1
ATOM 1307 O O . VAL A 1 184 ? -15.775 -5.073 14.302 1.00 94.12 184 VAL A O 1
ATOM 1310 N N . ASP A 1 185 ? -14.769 -7.066 13.962 1.00 94.25 185 ASP A N 1
ATOM 1311 C CA . ASP A 1 185 ? -14.035 -6.665 12.764 1.00 94.25 185 ASP A CA 1
ATOM 1312 C C . ASP A 1 185 ? -14.944 -6.630 11.510 1.00 94.25 185 ASP A C 1
ATOM 1314 O O . ASP A 1 185 ? -16.074 -7.132 11.541 1.00 94.25 185 ASP A O 1
ATOM 1318 N N . PRO A 1 186 ? -14.480 -6.055 10.386 1.00 94.19 186 PRO A N 1
ATOM 1319 C CA . PRO A 1 186 ? -15.256 -6.011 9.144 1.00 94.19 186 PRO A CA 1
ATOM 1320 C C . PRO A 1 186 ? -15.602 -7.387 8.551 1.00 94.19 186 PRO A C 1
ATOM 1322 O O . PRO A 1 186 ? -16.493 -7.481 7.708 1.00 94.19 186 PRO A O 1
ATOM 1325 N N . LEU A 1 187 ? -14.915 -8.453 8.973 1.00 93.38 187 LEU A N 1
ATOM 1326 C CA . LEU A 1 187 ? -15.174 -9.835 8.554 1.00 93.38 187 LEU A CA 1
ATOM 1327 C C . LEU A 1 187 ? -16.180 -10.547 9.475 1.00 93.38 187 LEU A C 1
ATOM 1329 O O . LEU A 1 187 ? -16.551 -11.688 9.205 1.00 93.38 187 LEU A O 1
ATOM 1333 N N . GLY A 1 188 ? -16.646 -9.888 10.539 1.00 92.62 188 GLY A N 1
ATOM 1334 C CA . GLY A 1 188 ? -17.602 -10.429 11.502 1.00 92.62 188 GLY A CA 1
ATOM 1335 C C . GLY A 1 188 ? -16.971 -11.197 12.667 1.00 92.62 188 GLY A C 1
ATOM 1336 O O . GLY A 1 188 ? -17.707 -11.738 13.496 1.00 92.62 188 GLY A O 1
ATOM 1337 N N . ASN A 1 189 ? -15.643 -11.243 12.781 1.00 92.62 189 ASN A N 1
ATOM 1338 C CA . ASN A 1 189 ? -14.980 -11.901 13.902 1.00 92.62 189 ASN A CA 1
ATOM 1339 C C . ASN A 1 189 ? -15.034 -11.017 15.148 1.00 92.62 189 ASN A C 1
ATOM 1341 O O . ASN A 1 189 ? -14.800 -9.806 15.099 1.00 92.62 189 ASN A O 1
ATOM 1345 N N . ARG A 1 190 ? -15.300 -11.639 16.298 1.00 92.75 190 ARG A N 1
ATOM 1346 C CA . ARG A 1 190 ? -15.221 -10.955 17.590 1.00 92.75 190 ARG A CA 1
ATOM 1347 C C . ARG A 1 190 ? -13.763 -10.775 17.988 1.00 92.75 190 ARG A C 1
ATOM 1349 O O . ARG A 1 190 ? -13.013 -11.746 18.075 1.00 92.75 190 ARG A O 1
ATOM 1356 N N . LEU A 1 191 ? -13.394 -9.535 18.266 1.00 92.94 191 LEU A N 1
ATOM 1357 C CA . LEU A 1 191 ? -12.119 -9.184 18.871 1.00 92.94 191 LEU A CA 1
ATOM 1358 C C . LEU A 1 191 ? -12.257 -9.182 20.399 1.00 92.94 191 LEU A C 1
ATOM 1360 O O . LEU A 1 191 ? -13.323 -9.461 20.950 1.00 92.94 191 LEU A O 1
ATOM 1364 N N . LYS A 1 192 ? -11.158 -8.877 21.096 1.00 92.31 192 LYS A N 1
ATOM 1365 C CA . LYS A 1 192 ? -11.173 -8.639 22.545 1.00 92.31 192 LYS A CA 1
ATOM 1366 C C . LYS A 1 192 ? -12.243 -7.587 22.871 1.00 92.31 192 LYS A C 1
ATOM 1368 O O . LYS A 1 192 ? -12.364 -6.613 22.131 1.00 92.31 192 LYS A O 1
ATOM 1373 N N . ASP A 1 193 ? -12.975 -7.763 23.966 1.00 92.38 193 ASP A N 1
ATOM 1374 C CA . ASP A 1 193 ? -13.915 -6.749 24.450 1.00 92.38 193 ASP A CA 1
ATOM 1375 C C . ASP A 1 193 ? -13.154 -5.605 25.157 1.00 92.38 193 ASP A C 1
ATOM 1377 O O . ASP A 1 193 ? -12.087 -5.809 25.748 1.00 92.38 193 ASP A O 1
ATOM 1381 N N . GLY A 1 194 ? -13.684 -4.387 25.073 1.00 91.50 194 GLY A N 1
ATOM 1382 C CA . GLY A 1 194 ? -13.146 -3.191 25.726 1.00 91.50 194 GLY A CA 1
ATOM 1383 C C . GLY A 1 194 ? -14.044 -2.681 26.850 1.00 91.50 194 GLY A C 1
ATOM 1384 O O . GLY A 1 194 ? -15.102 -3.246 27.127 1.00 91.50 194 GLY A O 1
ATOM 1385 N N . VAL A 1 195 ? -13.653 -1.569 27.473 1.00 90.81 195 VAL A N 1
ATOM 1386 C CA . VAL A 1 195 ? -14.464 -0.865 28.479 1.00 90.81 195 VAL A CA 1
ATOM 1387 C C . VAL A 1 195 ? -14.415 0.639 28.210 1.00 90.81 195 VAL A C 1
ATOM 1389 O O . VAL A 1 195 ? -13.353 1.182 27.897 1.00 90.81 195 VAL A O 1
ATOM 1392 N N . VAL A 1 196 ? -15.556 1.323 28.322 1.00 88.75 196 VAL A N 1
ATOM 1393 C CA . VAL A 1 196 ? -15.626 2.789 28.181 1.00 88.75 196 VAL A CA 1
ATOM 1394 C C . VAL A 1 196 ? -14.709 3.470 29.206 1.00 88.75 196 VAL A C 1
ATOM 1396 O O . VAL A 1 196 ? -14.609 3.030 30.350 1.00 88.75 196 VAL A O 1
ATOM 1399 N N . GLY A 1 197 ? -14.017 4.537 28.792 1.00 86.88 197 GLY A N 1
ATOM 1400 C CA . GLY A 1 197 ? -13.061 5.266 29.633 1.00 86.88 197 GLY A CA 1
ATOM 1401 C C . GLY A 1 197 ? -11.702 4.581 29.814 1.00 86.88 197 GLY A C 1
ATOM 1402 O O . GLY A 1 197 ? -10.810 5.168 30.421 1.00 86.88 197 GLY A O 1
ATOM 1403 N N . THR A 1 198 ? -11.514 3.375 29.270 1.00 89.19 198 THR A N 1
ATOM 1404 C CA . THR A 1 198 ? -10.217 2.686 29.235 1.00 89.19 198 THR A CA 1
ATOM 1405 C C . THR A 1 198 ? -9.718 2.576 27.803 1.00 89.19 198 THR A C 1
ATOM 1407 O O . THR A 1 198 ? -10.517 2.435 26.876 1.00 89.19 198 THR A O 1
ATOM 1410 N N . GLU A 1 199 ? -8.400 2.646 27.616 1.00 91.50 199 GLU A N 1
ATOM 1411 C CA . GLU A 1 199 ? -7.807 2.416 26.303 1.00 91.50 199 GLU A CA 1
ATOM 1412 C C . GLU A 1 199 ? -8.013 0.956 25.894 1.00 91.50 199 GLU A C 1
ATOM 1414 O O . GLU A 1 199 ? -7.618 0.011 26.585 1.00 91.50 199 GLU A O 1
ATOM 1419 N N . TYR A 1 200 ? -8.639 0.777 24.742 1.00 91.56 200 TYR A N 1
ATOM 1420 C CA . TYR A 1 200 ? -8.710 -0.499 24.071 1.00 91.56 200 TYR A CA 1
ATOM 1421 C C . TYR A 1 200 ? -7.454 -0.716 23.234 1.00 91.56 200 TYR A C 1
ATOM 1423 O O . TYR A 1 200 ? -7.117 0.117 22.395 1.00 91.56 200 TYR A O 1
ATOM 1431 N N . VAL A 1 201 ? -6.822 -1.880 23.398 1.00 89.94 201 VAL A N 1
ATOM 1432 C CA . VAL A 1 201 ? -5.731 -2.352 22.537 1.00 89.94 201 VAL A CA 1
ATOM 1433 C C . VAL A 1 201 ? -6.133 -3.698 21.944 1.00 89.94 201 VAL A C 1
ATOM 1435 O O . VAL A 1 201 ? -6.203 -4.704 22.661 1.00 89.94 201 VAL A O 1
ATOM 1438 N N . GLY A 1 202 ? -6.432 -3.697 20.646 1.00 84.81 202 GLY A N 1
ATOM 1439 C CA . GLY A 1 202 ? -6.802 -4.877 19.868 1.00 84.81 202 GLY A CA 1
ATOM 1440 C C . GLY A 1 202 ? -5.784 -5.210 18.778 1.00 84.81 202 GLY A C 1
ATOM 1441 O O . GLY A 1 202 ? -4.688 -4.649 18.718 1.00 84.81 202 GLY A O 1
ATOM 1442 N N . LEU A 1 203 ? -6.157 -6.144 17.901 1.00 84.56 203 LEU A N 1
ATOM 1443 C CA . LEU A 1 203 ? -5.359 -6.511 16.729 1.00 84.56 203 LEU A CA 1
ATOM 1444 C C . LEU A 1 203 ? -5.441 -5.394 15.676 1.00 84.56 203 LEU A C 1
ATOM 1446 O O . LEU A 1 203 ? -6.435 -5.281 14.965 1.00 84.56 203 LEU A O 1
ATOM 1450 N N . GLY A 1 204 ? -4.411 -4.551 15.608 1.00 83.00 204 GLY A N 1
ATOM 1451 C CA . GLY A 1 204 ? -4.259 -3.513 14.578 1.00 83.00 204 GLY A CA 1
ATOM 1452 C C . GLY A 1 204 ? -5.033 -2.207 14.809 1.00 83.00 204 GLY A C 1
ATOM 1453 O O . GLY A 1 204 ? -4.783 -1.231 14.099 1.00 83.00 204 GLY A O 1
ATOM 1454 N N . ILE A 1 205 ? -5.892 -2.140 15.836 1.00 88.69 205 ILE A N 1
ATOM 1455 C CA . ILE A 1 205 ? -6.557 -0.903 16.269 1.00 88.69 205 ILE A CA 1
ATOM 1456 C C . ILE A 1 205 ? -6.422 -0.644 17.772 1.00 88.69 205 ILE A C 1
ATOM 1458 O O . ILE A 1 205 ? -6.474 -1.559 18.601 1.00 88.69 205 ILE A O 1
ATOM 1462 N N . THR A 1 206 ? -6.336 0.636 18.115 1.00 90.56 206 THR A N 1
ATOM 1463 C CA . THR A 1 206 ? -6.463 1.164 19.475 1.00 90.56 206 THR A CA 1
ATOM 1464 C C . THR A 1 206 ? -7.555 2.219 19.504 1.00 90.56 206 THR A C 1
ATOM 1466 O O . THR A 1 206 ? -7.689 2.993 18.560 1.00 90.56 206 THR A O 1
ATOM 1469 N N . PHE A 1 207 ? -8.362 2.272 20.557 1.00 88.25 207 PHE A N 1
ATOM 1470 C CA . PHE A 1 207 ? -9.336 3.352 20.695 1.00 88.25 207 PHE A CA 1
ATOM 1471 C C . PHE A 1 207 ? -9.647 3.665 22.148 1.00 88.25 207 PHE A C 1
ATOM 1473 O O . PHE A 1 207 ? -9.577 2.799 23.016 1.00 88.25 207 PHE A O 1
ATOM 1480 N N . THR A 1 208 ? -10.095 4.892 22.383 1.00 86.88 208 THR A N 1
ATOM 1481 C CA . THR A 1 208 ? -10.684 5.292 23.660 1.00 86.88 208 THR A CA 1
ATOM 1482 C C . THR A 1 208 ? -12.061 5.877 23.394 1.00 86.88 208 THR A C 1
ATOM 1484 O O . THR A 1 208 ? -12.227 6.734 22.521 1.00 86.88 208 THR A O 1
ATOM 1487 N N . ILE A 1 209 ? -13.059 5.395 24.137 1.00 83.19 209 ILE A N 1
ATOM 1488 C CA . ILE A 1 209 ? -14.396 5.992 24.159 1.00 83.19 209 ILE A CA 1
ATOM 1489 C C . ILE A 1 209 ? -14.449 6.923 25.361 1.00 83.19 209 ILE A C 1
ATOM 1491 O O . ILE A 1 209 ? -14.361 6.468 26.505 1.00 83.19 209 ILE A O 1
ATOM 1495 N N . THR A 1 210 ? -14.607 8.214 25.094 1.00 81.81 210 THR A N 1
ATOM 1496 C CA . THR A 1 210 ? -14.780 9.225 26.134 1.00 81.81 210 THR A CA 1
ATOM 1497 C C . THR A 1 210 ? -16.272 9.422 26.367 1.00 81.81 210 THR A C 1
ATOM 1499 O O . THR A 1 210 ? -17.011 9.831 25.467 1.00 81.81 210 THR A O 1
ATOM 1502 N N . ALA A 1 211 ? -16.731 9.127 27.583 1.00 71.81 211 ALA A N 1
ATOM 1503 C CA . ALA A 1 211 ? -18.104 9.406 27.981 1.00 71.81 211 ALA A CA 1
ATOM 1504 C C . ALA A 1 211 ? -18.280 10.921 28.179 1.00 71.81 211 ALA A C 1
ATOM 1506 O O . ALA A 1 211 ? -17.666 11.506 29.067 1.00 71.81 211 ALA A O 1
ATOM 1507 N N . ALA A 1 212 ? -19.132 11.554 27.369 1.00 65.50 212 ALA A N 1
ATOM 1508 C CA . ALA A 1 212 ? -19.535 12.954 27.544 1.00 65.50 212 ALA A CA 1
ATOM 1509 C C . ALA A 1 212 ? -20.961 13.088 28.127 1.00 65.50 212 ALA A C 1
ATOM 1511 O O . ALA A 1 212 ? -21.584 14.143 28.026 1.00 65.50 212 ALA A O 1
ATOM 1512 N N . GLY A 1 213 ? -21.508 12.011 28.705 1.00 73.25 213 GLY A N 1
ATOM 1513 C CA . GLY A 1 213 ? -22.871 11.958 29.242 1.00 73.25 213 GLY A CA 1
ATOM 1514 C C . GLY A 1 213 ? -23.369 10.527 29.468 1.00 73.25 213 GLY A C 1
ATOM 1515 O O . GLY A 1 213 ? -22.579 9.622 29.744 1.00 73.25 213 GLY A O 1
ATOM 1516 N N . THR A 1 214 ? -24.685 10.316 29.369 1.00 71.38 214 THR A N 1
ATOM 1517 C CA . THR A 1 214 ? -25.300 8.985 29.484 1.00 71.38 214 THR A CA 1
ATOM 1518 C C . THR A 1 214 ? -25.013 8.171 28.227 1.00 71.38 214 THR A C 1
ATOM 1520 O O . THR A 1 214 ? -25.512 8.473 27.147 1.00 71.38 214 THR A O 1
ATOM 1523 N N . MET A 1 215 ? -24.211 7.122 28.374 1.00 81.50 215 MET A N 1
ATOM 1524 C CA . MET A 1 215 ? -24.059 6.097 27.347 1.00 81.50 215 MET A CA 1
ATOM 1525 C C . MET A 1 215 ? -25.288 5.185 27.372 1.00 81.50 215 MET A C 1
ATOM 1527 O O . MET A 1 215 ? -25.673 4.761 28.462 1.00 81.50 215 MET A O 1
ATOM 1531 N N . THR A 1 216 ? -25.900 4.879 26.225 1.00 88.75 216 THR A N 1
ATOM 1532 C CA . THR A 1 216 ? -27.100 4.027 26.160 1.00 88.75 216 THR A CA 1
ATOM 1533 C C . THR A 1 216 ? -26.727 2.626 25.682 1.00 88.75 216 THR A C 1
ATOM 1535 O O . THR A 1 216 ? -25.879 2.455 24.806 1.00 88.75 216 THR A O 1
ATOM 1538 N N . ALA A 1 217 ? -27.345 1.597 26.265 1.00 90.25 217 ALA A N 1
ATOM 1539 C CA . ALA A 1 217 ? -27.193 0.229 25.779 1.00 90.25 217 ALA A CA 1
ATOM 1540 C C . ALA A 1 217 ? -27.525 0.141 24.277 1.00 90.25 217 ALA A C 1
ATOM 1542 O O . ALA A 1 217 ? -28.463 0.787 23.813 1.00 90.25 217 ALA A O 1
ATOM 1543 N N . ALA A 1 218 ? -26.782 -0.689 23.544 1.00 90.56 218 ALA A N 1
ATOM 1544 C CA . ALA A 1 218 ? -26.885 -0.886 22.096 1.00 90.56 218 ALA A CA 1
ATOM 1545 C C . ALA A 1 218 ? -26.467 0.300 21.206 1.00 90.56 218 ALA A C 1
ATOM 1547 O O . ALA A 1 218 ? -26.426 0.124 19.985 1.00 90.56 218 ALA A O 1
ATOM 1548 N N . ASP A 1 219 ? -26.072 1.447 21.773 1.00 91.31 219 ASP A N 1
ATOM 1549 C CA . ASP A 1 219 ? -25.352 2.467 21.009 1.00 91.31 219 ASP A CA 1
ATOM 1550 C C . ASP A 1 219 ? -24.113 1.828 20.362 1.00 91.31 219 ASP A C 1
ATOM 1552 O O . ASP A 1 219 ? -23.439 0.975 20.960 1.00 91.31 219 ASP A O 1
ATOM 1556 N N . TYR A 1 220 ? -23.795 2.229 19.133 1.00 91.00 220 TYR A N 1
ATOM 1557 C CA . TYR A 1 220 ? -22.620 1.707 18.446 1.00 91.00 220 TYR A CA 1
ATOM 1558 C C . TYR A 1 220 ? -21.838 2.773 17.687 1.00 91.00 220 TYR A C 1
ATOM 1560 O O . TYR A 1 220 ? -22.386 3.762 17.205 1.00 91.00 220 TYR A O 1
ATOM 1568 N N . PHE A 1 221 ? -20.540 2.529 17.547 1.00 91.25 221 PHE A N 1
ATOM 1569 C CA . PHE A 1 221 ? -19.619 3.310 16.732 1.00 91.25 221 PHE A CA 1
ATOM 1570 C C . PHE A 1 221 ? -19.145 2.472 15.551 1.00 91.25 221 PHE A C 1
ATOM 1572 O O . PHE A 1 221 ? -18.953 1.257 15.673 1.00 91.25 221 PHE A O 1
ATOM 1579 N N . LYS A 1 222 ? -18.936 3.143 14.418 1.00 92.50 222 LYS A N 1
ATOM 1580 C CA . LYS A 1 222 ? -18.451 2.527 13.181 1.00 92.50 222 LYS A CA 1
ATOM 1581 C C . LYS A 1 222 ? -17.196 3.212 12.646 1.00 92.50 222 LYS A C 1
ATOM 1583 O O . LYS A 1 222 ? -17.290 3.963 11.676 1.00 92.50 222 LYS A O 1
ATOM 1588 N N . PRO A 1 223 ? -16.031 3.045 13.292 1.00 92.44 223 PRO A N 1
ATOM 1589 C CA . PRO A 1 223 ? -14.792 3.482 12.676 1.00 92.44 223 PRO A CA 1
ATOM 1590 C C . PRO A 1 223 ? -14.541 2.683 11.391 1.00 92.44 223 PRO A C 1
ATOM 1592 O O . PRO A 1 223 ? -14.709 1.461 11.361 1.00 92.44 223 PRO A O 1
ATOM 1595 N N . VAL A 1 224 ? -14.153 3.386 10.330 1.00 93.00 224 VAL A N 1
ATOM 1596 C CA . VAL A 1 224 ? -13.884 2.793 9.014 1.00 93.00 224 VAL A CA 1
ATOM 1597 C C . VAL A 1 224 ? -12.389 2.830 8.761 1.00 93.00 224 VAL A C 1
ATOM 1599 O O . VAL A 1 224 ? -11.786 3.903 8.787 1.00 93.00 224 VAL A O 1
ATOM 1602 N N . VAL A 1 225 ? -11.793 1.665 8.522 1.00 93.31 225 VAL A N 1
ATOM 1603 C CA . VAL A 1 225 ? -10.368 1.546 8.207 1.00 93.31 225 VAL A CA 1
ATOM 1604 C C . VAL A 1 225 ? -10.169 1.380 6.709 1.00 93.31 225 VAL A C 1
ATOM 1606 O O . VAL A 1 225 ? -10.766 0.500 6.088 1.00 93.31 225 VAL A O 1
ATOM 1609 N N . THR A 1 226 ? -9.255 2.169 6.151 1.00 91.88 226 THR A N 1
ATOM 1610 C CA . THR A 1 226 ? -8.854 2.098 4.745 1.00 91.88 226 THR A CA 1
ATOM 1611 C C . THR A 1 226 ? -7.350 1.872 4.652 1.00 91.88 226 THR A C 1
ATOM 1613 O O . THR A 1 226 ? -6.561 2.629 5.219 1.00 91.88 226 THR A O 1
ATOM 1616 N N . LEU A 1 227 ? -6.927 0.840 3.918 1.00 92.00 227 LEU A N 1
ATOM 1617 C CA . LEU A 1 227 ? -5.512 0.659 3.593 1.00 92.00 227 LEU A CA 1
ATOM 1618 C C . LEU A 1 227 ? -5.081 1.724 2.580 1.00 92.00 227 LEU A C 1
ATOM 1620 O O . LEU A 1 227 ? -5.757 1.964 1.585 1.00 92.00 227 LEU A O 1
ATOM 1624 N N . THR A 1 228 ? -3.932 2.345 2.824 1.00 92.25 228 THR A N 1
ATOM 1625 C CA . THR A 1 228 ? -3.336 3.348 1.919 1.00 92.25 228 THR A CA 1
ATOM 1626 C C . THR A 1 228 ? -2.128 2.813 1.162 1.00 92.25 228 THR A C 1
ATOM 1628 O O . THR A 1 228 ? -1.578 3.497 0.297 1.00 92.25 228 THR A O 1
ATOM 1631 N N . THR A 1 229 ? -1.705 1.594 1.494 1.00 94.00 229 THR A N 1
ATOM 1632 C CA . THR A 1 229 ? -0.680 0.857 0.771 1.00 94.00 229 THR A CA 1
ATOM 1633 C C . THR A 1 229 ? -1.156 -0.547 0.442 1.00 94.00 229 THR A C 1
ATOM 1635 O O . THR A 1 229 ? -1.978 -1.134 1.145 1.00 94.00 229 THR A O 1
ATOM 1638 N N . SER A 1 230 ? -0.631 -1.092 -0.649 1.00 93.94 230 SER A N 1
ATOM 1639 C CA . SER A 1 230 ? -0.950 -2.431 -1.123 1.00 93.94 230 SER A CA 1
ATOM 1640 C C . SER A 1 230 ? 0.331 -3.167 -1.497 1.00 93.94 230 SER A C 1
ATOM 1642 O O . SER A 1 230 ? 1.238 -2.577 -2.083 1.00 93.94 230 SER A O 1
ATOM 1644 N N . VAL A 1 231 ? 0.433 -4.444 -1.126 1.00 95.06 231 VAL A N 1
ATOM 1645 C CA . VAL A 1 231 ? 1.608 -5.272 -1.438 1.00 95.06 231 VAL A CA 1
ATOM 1646 C C . VAL A 1 231 ? 1.670 -5.497 -2.940 1.00 95.06 231 VAL A C 1
ATOM 1648 O O . VAL A 1 231 ? 0.696 -5.975 -3.515 1.00 95.06 231 VAL A O 1
ATOM 1651 N N . ILE A 1 232 ? 2.819 -5.220 -3.552 1.00 96.31 232 ILE A N 1
ATOM 1652 C CA . ILE A 1 232 ? 3.083 -5.553 -4.952 1.00 96.31 232 ILE A CA 1
ATOM 1653 C C . ILE A 1 232 ? 3.431 -7.050 -5.028 1.00 96.31 232 ILE A C 1
ATOM 1655 O O . ILE A 1 232 ? 4.455 -7.462 -4.472 1.00 96.31 232 ILE A O 1
ATOM 1659 N N . PRO A 1 233 ? 2.608 -7.896 -5.672 1.00 95.25 233 PRO A N 1
ATOM 1660 C CA . PRO A 1 233 ? 2.918 -9.311 -5.831 1.00 95.25 233 PRO A CA 1
ATOM 1661 C C . PRO A 1 233 ? 4.200 -9.500 -6.648 1.00 95.25 233 PRO A C 1
ATOM 1663 O O . PRO A 1 233 ? 4.474 -8.737 -7.569 1.00 95.25 233 PRO A O 1
ATOM 1666 N N . GLY A 1 234 ? 5.000 -10.509 -6.299 1.00 92.75 234 GLY A N 1
ATOM 1667 C CA . GLY A 1 234 ? 6.252 -10.799 -7.008 1.00 92.75 234 GLY A CA 1
ATOM 1668 C C . GLY A 1 234 ? 7.373 -9.778 -6.784 1.00 92.75 234 GLY A C 1
ATOM 1669 O O . GLY A 1 234 ? 8.430 -9.917 -7.395 1.00 92.75 234 GLY A O 1
ATOM 1670 N N . ALA A 1 235 ? 7.178 -8.779 -5.912 1.00 95.75 235 ALA A N 1
ATOM 1671 C CA . ALA A 1 235 ? 8.194 -7.790 -5.573 1.00 95.75 235 ALA A CA 1
ATOM 1672 C C . ALA A 1 235 ? 8.773 -7.993 -4.164 1.00 95.75 235 ALA A C 1
ATOM 1674 O O . ALA A 1 235 ? 8.031 -8.167 -3.191 1.00 95.75 235 ALA A O 1
ATOM 1675 N N . TYR A 1 236 ? 10.096 -7.899 -4.033 1.00 96.00 236 TYR A N 1
ATOM 1676 C CA . TYR A 1 236 ? 10.784 -7.922 -2.739 1.00 96.00 236 TYR A CA 1
ATOM 1677 C C . TYR A 1 236 ? 12.034 -7.032 -2.735 1.00 96.00 236 TYR A C 1
ATOM 1679 O O . TYR A 1 236 ? 12.689 -6.840 -3.761 1.00 96.00 236 TYR A O 1
ATOM 1687 N N . PHE A 1 237 ? 12.391 -6.496 -1.567 1.00 95.56 237 PHE A N 1
ATOM 1688 C CA . PHE A 1 237 ? 13.640 -5.745 -1.401 1.00 95.56 237 PHE A CA 1
ATOM 1689 C C . PHE A 1 237 ? 14.842 -6.688 -1.334 1.00 95.56 237 PHE A C 1
ATOM 1691 O O . PHE A 1 237 ? 14.798 -7.727 -0.670 1.00 95.56 237 PHE A O 1
ATOM 1698 N N . THR A 1 238 ? 15.952 -6.327 -1.971 1.00 92.75 238 THR A N 1
ATOM 1699 C CA . THR A 1 238 ? 17.163 -7.172 -1.977 1.00 92.75 238 THR A CA 1
ATOM 1700 C C . THR A 1 238 ? 18.162 -6.826 -0.873 1.00 92.75 238 THR A C 1
ATOM 1702 O O . THR A 1 238 ? 19.087 -7.600 -0.610 1.00 92.75 238 THR A O 1
ATOM 1705 N N . GLY A 1 239 ? 17.953 -5.707 -0.182 1.00 89.25 239 GLY A N 1
ATOM 1706 C CA . GLY A 1 239 ? 18.830 -5.202 0.866 1.00 89.25 239 GLY A CA 1
ATOM 1707 C C . GLY A 1 239 ? 18.165 -4.122 1.711 1.00 89.25 239 GLY A C 1
ATOM 1708 O O . GLY A 1 239 ? 16.952 -3.935 1.654 1.00 89.25 239 GLY A O 1
ATOM 1709 N N . VAL A 1 240 ? 18.985 -3.445 2.512 1.00 86.69 240 VAL A N 1
ATOM 1710 C CA . VAL A 1 240 ? 18.582 -2.271 3.295 1.00 86.69 240 VAL A CA 1
ATOM 1711 C C . VAL A 1 240 ? 18.718 -1.000 2.458 1.00 86.69 240 VAL A C 1
ATOM 1713 O O . VAL A 1 240 ? 19.529 -0.941 1.532 1.00 86.69 240 VAL A O 1
ATOM 1716 N N . THR A 1 241 ? 17.936 0.023 2.792 1.00 82.56 241 THR A N 1
ATOM 1717 C CA . THR A 1 241 ? 17.923 1.293 2.060 1.00 82.56 241 THR A CA 1
ATOM 1718 C C . THR A 1 241 ? 19.273 1.984 2.199 1.00 82.56 241 THR A C 1
ATOM 1720 O O . THR A 1 241 ? 19.818 2.077 3.301 1.00 82.56 241 THR A O 1
ATOM 1723 N N . ALA A 1 242 ? 19.807 2.497 1.093 1.00 77.44 242 ALA A N 1
ATOM 1724 C CA . ALA A 1 242 ? 21.003 3.324 1.133 1.00 77.44 242 ALA A CA 1
ATOM 1725 C C . ALA A 1 242 ? 20.720 4.659 1.847 1.00 77.44 242 ALA A C 1
ATOM 1727 O O . ALA A 1 242 ? 19.583 5.125 1.901 1.00 77.44 242 ALA A O 1
ATOM 1728 N N . ALA A 1 243 ? 21.770 5.335 2.321 1.00 74.69 243 ALA A N 1
ATOM 1729 C CA . ALA A 1 243 ? 21.650 6.664 2.936 1.00 74.69 243 ALA A CA 1
ATOM 1730 C C . ALA A 1 243 ? 21.018 7.719 2.000 1.00 74.69 243 ALA A C 1
ATOM 1732 O O . ALA A 1 243 ? 20.505 8.731 2.464 1.00 74.69 243 ALA A O 1
ATOM 1733 N N . THR A 1 244 ? 21.030 7.475 0.686 1.00 76.12 244 THR A N 1
ATOM 1734 C CA . THR A 1 244 ? 20.393 8.317 -0.335 1.00 76.12 244 THR A CA 1
ATOM 1735 C C . THR A 1 244 ? 18.880 8.109 -0.458 1.00 76.12 244 THR A C 1
ATOM 1737 O O . THR A 1 244 ? 18.258 8.782 -1.269 1.00 76.12 244 THR A O 1
ATOM 1740 N N . GLY A 1 245 ? 18.287 7.170 0.289 1.00 85.62 245 GLY A N 1
ATOM 1741 C CA . GLY A 1 245 ? 16.868 6.809 0.173 1.00 85.62 245 GLY A CA 1
ATOM 1742 C C . GLY A 1 245 ? 16.556 5.832 -0.967 1.00 85.62 245 GLY A C 1
ATOM 1743 O O . GLY A 1 245 ? 15.413 5.407 -1.108 1.00 85.62 245 GLY A O 1
ATOM 1744 N N . ILE A 1 246 ? 17.561 5.429 -1.753 1.00 88.75 246 ILE A N 1
ATOM 1745 C CA . ILE A 1 246 ? 17.401 4.462 -2.846 1.00 88.75 246 ILE A CA 1
ATOM 1746 C C . ILE A 1 246 ? 17.571 3.032 -2.330 1.00 88.75 246 ILE A C 1
ATOM 1748 O O . ILE A 1 246 ? 18.460 2.740 -1.524 1.00 88.75 246 ILE A O 1
ATOM 1752 N N . VAL A 1 247 ? 16.742 2.125 -2.836 1.00 91.81 247 VAL A N 1
ATOM 1753 C CA . VAL A 1 247 ? 16.802 0.686 -2.566 1.00 91.81 247 VAL A CA 1
ATOM 1754 C C . VAL A 1 247 ? 16.597 -0.107 -3.859 1.00 91.81 247 VAL A C 1
ATOM 1756 O O . VAL A 1 247 ? 15.902 0.343 -4.766 1.00 91.81 247 VAL A O 1
ATOM 1759 N N . GLU A 1 248 ? 17.207 -1.288 -3.958 1.00 93.12 248 GLU A N 1
ATOM 1760 C CA . GLU A 1 248 ? 16.943 -2.226 -5.054 1.00 93.12 248 GLU A CA 1
ATOM 1761 C C . GLU A 1 248 ? 15.711 -3.082 -4.743 1.00 93.12 248 GLU A C 1
ATOM 1763 O O . GLU A 1 248 ? 15.598 -3.711 -3.682 1.00 93.12 248 GLU A O 1
ATOM 1768 N N . VAL A 1 249 ? 14.799 -3.112 -5.709 1.00 94.81 249 VAL A N 1
ATOM 1769 C CA . VAL A 1 249 ? 13.634 -3.989 -5.741 1.00 94.81 249 VAL A CA 1
ATOM 1770 C C . VAL A 1 249 ? 13.840 -5.024 -6.833 1.00 94.81 249 VAL A C 1
ATOM 1772 O O . VAL A 1 249 ? 14.197 -4.701 -7.967 1.00 94.81 249 VAL A O 1
ATOM 1775 N N . ALA A 1 250 ? 13.598 -6.275 -6.475 1.00 94.94 250 ALA A N 1
ATOM 1776 C CA . ALA A 1 250 ? 13.456 -7.375 -7.405 1.00 94.94 250 ALA A CA 1
ATOM 1777 C C . ALA A 1 250 ? 11.971 -7.534 -7.743 1.00 94.94 250 ALA A C 1
ATOM 1779 O O . ALA A 1 250 ? 11.152 -7.542 -6.825 1.00 94.94 250 ALA A O 1
ATOM 1780 N N . TYR A 1 251 ? 11.624 -7.644 -9.024 1.00 95.75 251 TYR A N 1
ATOM 1781 C CA . TYR A 1 251 ? 10.244 -7.782 -9.488 1.00 95.75 251 TYR A CA 1
ATOM 1782 C C . TYR A 1 251 ? 10.125 -8.938 -10.479 1.00 95.75 251 TYR A C 1
ATOM 1784 O O . TYR A 1 251 ? 10.798 -8.923 -11.508 1.00 95.75 251 TYR A O 1
ATOM 1792 N N . ASN A 1 252 ? 9.263 -9.914 -10.179 1.00 89.69 252 ASN A N 1
ATOM 1793 C CA . ASN A 1 252 ? 8.992 -11.097 -11.008 1.00 89.69 252 ASN A CA 1
ATOM 1794 C C . ASN A 1 252 ? 10.266 -11.840 -11.454 1.00 89.69 252 ASN A C 1
ATOM 1796 O O . ASN A 1 252 ? 10.400 -12.185 -12.631 1.00 89.69 252 ASN A O 1
ATOM 1800 N N . VAL A 1 253 ? 11.211 -12.028 -10.529 1.00 82.94 253 VAL A N 1
ATOM 1801 C CA . VAL A 1 253 ? 12.473 -12.761 -10.741 1.00 82.94 253 VAL A CA 1
ATOM 1802 C C . VAL A 1 253 ? 12.479 -14.117 -10.056 1.00 82.94 253 VAL A C 1
ATOM 1804 O O . VAL A 1 253 ? 11.728 -14.280 -9.067 1.00 82.94 253 VAL A O 1
#

Secondary structure (DSSP, 8-state):
--------PPP---TT-BS-TTS-EEEEEEBPSSS---STT-EEEEETTEEEE--TT--GGG--EEEEPPSS---SS---TTTPPPPPSS-EEEEEEEEEEEEEEEES---TTPEEEEESS--SSSS-TT-EESS--EEEEPPPEESS---EEEEEES-TTTPPSEE-EEEESSSSTT-EEEEE-TTS-B---EETTS-EE-SSEEEEEE-SS-PPTT-EE--EEEESEEEEEEEEE-SPPPTTSEEEEEE--